Protein AF-B0ST47-F1 (afdb_monomer_lite)

InterPro domains:
  IPR058081 LBF_2127 [NF047770] (51-232)
  IPR058081 LBF_2127 [PF28270] (50-232)

Secondary structure (DSSP, 8-state):
----PPPP------PPPTT-SS------------------HHHHHHHHHHHHHHHS--------SSPPPPPP------TT-EEEEEEEEEES-GGGGGGHHHHHHHHHHHHHH-HHHHHHEEEE-S----TTEEEEEEEEEEEEEEEE-TTTS----TT--SS--EEEEEEEEEEEEEEEEEETTEEEEEEEEEEEEEEEEEEESS---HHHHHHHHHHHHHHHHHHHHHHHHHHH--

Structure (mmCIF, N/CA/C/O backbone):
data_AF-B0ST47-F1
#
_entry.id   AF-B0ST47-F1
#
loop_
_atom_site.group_PDB
_atom_site.id
_atom_site.type_symbol
_atom_site.label_atom_id
_atom_site.label_alt_id
_atom_site.label_comp_id
_atom_site.label_asym_id
_atom_site.label_entity_id
_atom_site.label_seq_id
_atom_site.pdbx_PDB_ins_code
_atom_site.Cartn_x
_atom_site.Cartn_y
_atom_site.Cartn_z
_atom_site.occupancy
_atom_site.B_iso_or_equiv
_atom_site.auth_seq_id
_atom_site.auth_comp_id
_atom_site.auth_asym_id
_atom_site.auth_atom_id
_atom_site.pdbx_PDB_model_num
ATOM 1 N N . MET A 1 1 ? 27.932 -26.484 -36.959 1.00 37.53 1 MET A N 1
ATOM 2 C CA . MET A 1 1 ? 28.533 -25.222 -36.478 1.00 37.53 1 MET A CA 1
ATOM 3 C C . MET A 1 1 ? 27.500 -24.537 -35.585 1.00 37.53 1 MET A C 1
ATOM 5 O O . MET A 1 1 ? 26.650 -23.812 -36.078 1.00 37.53 1 MET A O 1
ATOM 9 N N . SER A 1 2 ? 27.458 -24.895 -34.302 1.00 33.19 2 SER A N 1
ATOM 10 C CA . SER A 1 2 ? 26.460 -24.409 -33.339 1.00 33.19 2 SER A CA 1
ATOM 11 C C . SER A 1 2 ? 26.970 -23.137 -32.664 1.00 33.19 2 SER A C 1
ATOM 13 O O . SER A 1 2 ? 27.924 -23.189 -31.890 1.00 33.19 2 SER A O 1
ATOM 15 N N . LEU A 1 3 ? 26.350 -21.999 -32.976 1.00 29.73 3 LEU A N 1
ATOM 16 C CA . LEU A 1 3 ? 26.575 -20.732 -32.282 1.00 29.73 3 LEU A CA 1
ATOM 17 C C . LEU A 1 3 ? 25.915 -20.803 -30.900 1.00 29.73 3 LEU A C 1
ATOM 19 O O . LEU A 1 3 ? 24.695 -20.720 -30.777 1.00 29.73 3 LEU A O 1
ATOM 23 N N . LEU A 1 4 ? 26.734 -20.997 -29.866 1.00 31.64 4 LEU A N 1
ATOM 24 C CA . LEU A 1 4 ? 26.336 -20.837 -28.471 1.00 31.64 4 LEU A CA 1
ATOM 25 C C . LEU A 1 4 ? 26.152 -19.340 -28.191 1.00 31.64 4 LEU A C 1
ATOM 27 O O . LEU A 1 4 ? 27.114 -18.574 -28.211 1.00 31.64 4 LEU A O 1
ATOM 31 N N . LEU A 1 5 ? 24.906 -18.928 -27.961 1.00 33.06 5 LEU A N 1
ATOM 32 C CA . LEU A 1 5 ? 24.574 -17.606 -27.432 1.00 33.06 5 LEU A CA 1
ATOM 33 C C . LEU A 1 5 ? 25.110 -17.488 -25.992 1.00 33.06 5 LEU A C 1
ATOM 35 O O . LEU A 1 5 ? 24.949 -18.435 -25.218 1.00 33.06 5 LEU A O 1
ATOM 39 N N . PRO A 1 6 ? 25.718 -16.354 -25.598 1.00 32.72 6 PRO A N 1
ATOM 40 C CA . PRO A 1 6 ? 26.083 -16.126 -24.207 1.00 32.72 6 PRO A CA 1
ATOM 41 C C . PRO A 1 6 ? 24.824 -16.045 -23.334 1.00 32.72 6 PRO A C 1
ATOM 43 O O . PRO A 1 6 ? 23.795 -15.497 -23.736 1.00 32.72 6 PRO A O 1
ATOM 46 N N . SER A 1 7 ? 24.918 -16.613 -22.132 1.00 33.41 7 SER A N 1
ATOM 47 C CA . SER A 1 7 ? 23.867 -16.625 -21.116 1.00 33.41 7 SER A CA 1
ATOM 48 C C . SER A 1 7 ? 23.384 -15.210 -20.795 1.00 33.41 7 SER A C 1
ATOM 50 O O . SER A 1 7 ? 24.192 -14.316 -20.538 1.00 33.41 7 SER A O 1
ATOM 52 N N . GLN A 1 8 ? 22.063 -15.031 -20.784 1.00 37.47 8 GLN A N 1
ATOM 53 C CA . GLN A 1 8 ? 21.390 -13.807 -20.359 1.00 37.47 8 GLN A CA 1
ATOM 54 C C . GLN A 1 8 ? 21.910 -13.340 -18.993 1.00 37.47 8 GLN A C 1
ATOM 56 O O . GLN A 1 8 ? 22.016 -14.131 -18.057 1.00 37.47 8 GLN A O 1
ATOM 61 N N . ALA A 1 9 ? 22.189 -12.043 -18.865 1.00 29.95 9 ALA A N 1
ATOM 62 C CA . ALA A 1 9 ? 22.338 -11.417 -17.561 1.00 29.95 9 ALA A CA 1
ATOM 63 C C . ALA A 1 9 ? 20.962 -11.413 -16.878 1.00 29.95 9 ALA A C 1
ATOM 65 O O . ALA A 1 9 ? 20.064 -10.671 -17.275 1.00 29.95 9 ALA A O 1
ATOM 66 N N . SER A 1 10 ? 20.784 -12.268 -15.873 1.00 25.80 10 SER A N 1
ATOM 67 C CA . SER A 1 10 ? 19.635 -12.204 -14.978 1.00 25.80 10 SER A CA 1
ATOM 68 C C . SER A 1 10 ? 19.841 -11.045 -14.005 1.00 25.80 10 SER A C 1
ATOM 70 O O . SER A 1 10 ? 20.758 -11.080 -13.183 1.00 25.80 10 SER A O 1
ATOM 72 N N . CYS A 1 11 ? 18.991 -10.024 -14.068 1.00 31.67 11 CYS A N 1
ATOM 73 C CA . CYS A 1 11 ? 18.882 -9.047 -12.992 1.00 31.67 11 CYS A CA 1
ATOM 74 C C . CYS A 1 11 ? 18.207 -9.736 -11.799 1.00 31.67 11 CYS A C 1
ATOM 76 O O . CYS A 1 11 ? 16.984 -9.789 -11.722 1.00 31.67 11 CYS A O 1
ATOM 78 N N . GLN A 1 12 ? 19.000 -10.315 -10.899 1.00 26.50 12 GLN A N 1
ATOM 79 C CA . GLN A 1 12 ? 18.508 -10.694 -9.581 1.00 26.50 12 GLN A CA 1
ATOM 80 C C . GLN A 1 12 ? 18.374 -9.423 -8.740 1.00 26.50 12 GLN A C 1
ATOM 82 O O . GLN A 1 12 ? 19.345 -8.692 -8.544 1.00 26.50 12 GLN A O 1
ATOM 87 N N . SER A 1 13 ? 17.156 -9.160 -8.271 1.00 32.06 13 SER A N 1
ATOM 88 C CA . SER A 1 13 ? 16.898 -8.228 -7.177 1.00 32.06 13 SER A CA 1
ATOM 89 C C . SER A 1 13 ? 17.553 -8.793 -5.920 1.00 32.06 13 SER A C 1
ATOM 91 O O . SER A 1 13 ? 17.080 -9.784 -5.373 1.00 32.06 13 SER A O 1
ATOM 93 N N . LEU A 1 14 ? 18.666 -8.204 -5.490 1.00 33.97 14 LEU A N 1
ATOM 94 C CA . LEU A 1 14 ? 19.234 -8.458 -4.171 1.00 33.97 14 LEU A CA 1
ATOM 95 C C . LEU A 1 14 ? 18.593 -7.468 -3.197 1.00 33.97 14 LEU A C 1
ATOM 97 O O . LEU A 1 14 ? 19.084 -6.351 -3.044 1.00 33.97 14 LEU A O 1
ATOM 101 N N . THR A 1 15 ? 17.487 -7.859 -2.564 1.00 37.62 15 THR A N 1
ATOM 102 C CA . THR A 1 15 ? 17.033 -7.215 -1.328 1.00 37.62 15 THR A CA 1
ATOM 103 C C . THR A 1 15 ? 17.833 -7.786 -0.153 1.00 37.62 15 THR A C 1
ATOM 105 O O . THR A 1 15 ? 18.205 -8.959 -0.113 1.00 37.62 15 THR A O 1
ATOM 108 N N . SER A 1 16 ? 18.215 -6.890 0.751 1.00 34.31 16 SER A N 1
ATOM 109 C CA . SER A 1 16 ? 19.128 -7.091 1.878 1.00 34.31 16 SER A CA 1
ATOM 110 C C . SER A 1 16 ? 18.701 -8.199 2.850 1.00 34.31 16 SER A C 1
ATOM 112 O O . SER A 1 16 ? 17.515 -8.356 3.128 1.00 34.31 16 SER A O 1
ATOM 114 N N . LEU A 1 17 ? 19.684 -8.885 3.454 1.00 33.66 17 LEU A N 1
ATOM 115 C CA . LEU A 1 17 ? 19.485 -9.788 4.595 1.00 33.66 17 LEU A CA 1
ATOM 116 C C . LEU A 1 17 ? 18.639 -9.142 5.709 1.00 33.66 17 LEU A C 1
ATOM 118 O O . LEU A 1 17 ? 18.851 -7.988 6.084 1.00 33.66 17 LEU A O 1
ATOM 122 N N . SER A 1 18 ? 17.744 -9.938 6.297 1.00 34.19 18 SER A N 1
ATOM 123 C CA . SER A 1 18 ? 16.938 -9.585 7.466 1.00 34.19 18 SER A CA 1
ATOM 124 C C . SER A 1 18 ? 17.824 -9.240 8.669 1.00 34.19 18 SER A C 1
ATOM 126 O O . SER A 1 18 ? 18.528 -10.111 9.183 1.00 34.19 18 SER A O 1
ATOM 128 N N . GLY A 1 19 ? 17.774 -7.995 9.151 1.00 36.94 19 GLY A N 1
ATOM 129 C CA . GLY A 1 19 ? 18.431 -7.639 10.414 1.00 36.94 19 GLY A CA 1
ATOM 130 C C . GLY A 1 19 ? 18.742 -6.164 10.658 1.00 36.94 19 GLY A C 1
ATOM 131 O O . GLY A 1 19 ? 19.075 -5.815 11.785 1.00 36.94 19 GLY A O 1
ATOM 132 N N . THR A 1 20 ? 18.617 -5.275 9.672 1.00 34.12 20 THR A N 1
ATOM 133 C CA . THR A 1 20 ? 18.840 -3.837 9.886 1.00 34.12 20 THR A CA 1
ATOM 134 C C . THR A 1 20 ? 17.514 -3.092 9.935 1.00 34.12 20 THR A C 1
ATOM 136 O O . THR A 1 20 ? 16.843 -2.914 8.919 1.00 34.12 20 THR A O 1
ATOM 139 N N . GLN A 1 21 ? 17.128 -2.659 11.135 1.00 40.28 21 GLN A N 1
ATOM 140 C CA . GLN A 1 21 ? 16.078 -1.664 11.320 1.00 40.28 21 GLN A CA 1
ATOM 141 C C . GLN A 1 21 ? 16.414 -0.414 10.494 1.00 40.28 21 GLN A C 1
ATOM 143 O O . GLN A 1 21 ? 17.448 0.211 10.702 1.00 40.28 21 GLN A O 1
ATOM 148 N N . GLY A 1 22 ? 15.518 -0.064 9.570 1.00 40.94 22 GLY A N 1
ATOM 149 C CA . GLY A 1 22 ? 15.415 1.276 8.999 1.00 40.94 22 GLY A CA 1
ATOM 150 C C . GLY A 1 22 ? 16.532 1.703 8.049 1.00 40.94 22 GLY A C 1
ATOM 151 O O . GLY A 1 22 ? 17.251 2.641 8.362 1.00 40.94 22 GLY A O 1
A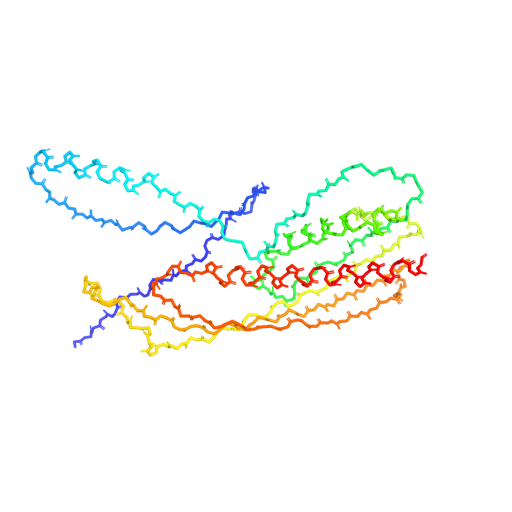TOM 152 N N . GLN A 1 23 ? 16.613 1.096 6.861 1.00 31.75 23 GLN A N 1
ATOM 153 C CA . GLN A 1 23 ? 17.007 1.780 5.615 1.00 31.75 23 GLN A CA 1
ATOM 154 C C . GLN A 1 23 ? 16.768 0.846 4.413 1.00 31.75 23 GLN A C 1
ATOM 156 O O . GLN A 1 23 ? 17.319 -0.255 4.402 1.00 31.75 23 GLN A O 1
ATOM 161 N N . PRO A 1 24 ? 15.977 1.237 3.393 1.00 34.47 24 PRO A N 1
ATOM 162 C CA . PRO A 1 24 ? 15.933 0.487 2.147 1.00 34.47 24 PRO A CA 1
ATOM 163 C C . PRO A 1 24 ? 17.250 0.744 1.407 1.00 34.47 24 PRO A C 1
ATOM 165 O O . PRO A 1 24 ? 17.594 1.883 1.105 1.00 34.47 24 PRO A O 1
ATOM 168 N N . THR A 1 25 ? 18.029 -0.304 1.159 1.00 37.50 25 THR A N 1
ATOM 169 C CA . THR A 1 25 ? 19.202 -0.219 0.286 1.00 37.50 25 THR A CA 1
ATOM 170 C C . THR A 1 25 ? 18.898 -0.988 -0.989 1.00 37.50 25 THR A C 1
ATOM 172 O O . THR A 1 25 ? 18.780 -2.209 -0.979 1.00 37.50 25 THR A O 1
ATOM 175 N N . SER A 1 26 ? 18.763 -0.271 -2.103 1.00 32.88 26 SER A N 1
ATOM 176 C CA . SER A 1 26 ? 18.864 -0.849 -3.439 1.00 32.88 26 SER A CA 1
ATOM 177 C C . SER A 1 26 ? 20.206 -0.411 -4.028 1.00 32.88 26 SER A C 1
ATOM 179 O O . SER A 1 26 ? 20.462 0.765 -4.271 1.00 32.88 26 SER A O 1
ATOM 181 N N . VAL A 1 27 ? 21.121 -1.363 -4.209 1.00 34.38 27 VAL A N 1
ATOM 182 C CA . VAL A 1 27 ? 22.398 -1.129 -4.894 1.00 34.38 27 VAL A CA 1
ATOM 183 C C . VAL A 1 27 ? 22.476 -2.099 -6.061 1.00 34.38 27 VAL A C 1
ATOM 185 O O . VAL A 1 27 ? 22.536 -3.309 -5.862 1.00 34.38 27 VAL A O 1
ATOM 188 N N . SER A 1 28 ? 22.534 -1.574 -7.285 1.00 27.94 28 SER A N 1
ATOM 189 C CA . SER A 1 28 ? 23.055 -2.328 -8.427 1.00 27.94 28 SER A CA 1
ATOM 190 C C . SER A 1 28 ? 24.370 -1.688 -8.866 1.00 27.94 28 SER A C 1
ATOM 192 O O . SER A 1 28 ? 24.409 -0.613 -9.457 1.00 27.94 28 SER A O 1
ATOM 194 N N . LEU A 1 29 ? 25.483 -2.335 -8.517 1.00 32.75 29 LEU A N 1
ATOM 195 C CA . LEU A 1 29 ? 26.815 -1.953 -8.976 1.00 32.75 29 LEU A CA 1
ATOM 196 C C . LEU A 1 29 ? 27.258 -3.001 -9.995 1.00 32.75 29 LEU A C 1
ATOM 198 O O . LEU A 1 29 ? 27.792 -4.051 -9.643 1.00 32.75 29 LEU A O 1
ATOM 202 N N . VAL A 1 30 ? 27.004 -2.737 -11.278 1.00 34.38 30 VAL A N 1
ATOM 203 C CA . VAL A 1 30 ? 27.543 -3.563 -12.363 1.00 34.38 30 VAL A CA 1
ATOM 204 C C . VAL A 1 30 ? 29.027 -3.219 -12.513 1.00 34.38 30 VAL A C 1
ATOM 206 O O . VAL A 1 30 ? 29.388 -2.199 -13.099 1.00 34.38 30 VAL A O 1
ATOM 209 N N . ARG A 1 31 ? 29.910 -4.054 -11.950 1.00 30.44 31 ARG A N 1
ATOM 210 C CA . ARG A 1 31 ? 31.359 -3.962 -12.189 1.00 30.44 31 ARG A CA 1
ATOM 211 C C . ARG A 1 31 ? 31.672 -4.458 -13.599 1.00 30.44 31 ARG A C 1
ATOM 213 O O . ARG A 1 31 ? 31.736 -5.660 -13.829 1.00 30.44 31 ARG A O 1
ATOM 220 N N . TYR A 1 32 ? 31.947 -3.539 -14.519 1.00 33.88 32 TYR A N 1
ATOM 221 C CA . TYR A 1 32 ? 32.669 -3.867 -15.747 1.00 33.88 32 TYR A CA 1
ATOM 222 C C . TYR A 1 32 ? 34.171 -3.808 -15.467 1.00 33.88 32 TYR A C 1
ATOM 224 O O . TYR A 1 32 ? 34.731 -2.746 -15.197 1.00 33.88 32 TYR A O 1
ATOM 232 N N . THR A 1 33 ? 34.840 -4.958 -15.518 1.00 30.88 33 THR A N 1
ATOM 233 C CA . THR A 1 33 ? 36.304 -5.025 -15.513 1.00 30.88 33 THR A CA 1
ATOM 234 C C . THR A 1 33 ? 36.825 -4.592 -16.883 1.00 30.88 33 THR A C 1
ATOM 236 O O . THR A 1 33 ? 36.797 -5.368 -17.835 1.00 30.88 33 THR A O 1
ATOM 239 N N . LEU A 1 34 ? 37.288 -3.346 -16.995 1.00 39.47 34 LEU A N 1
ATOM 240 C CA . LEU A 1 34 ? 37.937 -2.819 -18.196 1.00 39.47 34 LEU A CA 1
ATOM 241 C C . LEU A 1 34 ? 39.458 -3.027 -18.063 1.00 39.47 34 LEU A C 1
ATOM 243 O O . LEU A 1 34 ? 40.127 -2.310 -17.321 1.00 39.47 34 LEU A O 1
ATOM 247 N N . PHE A 1 35 ? 40.012 -4.037 -18.736 1.00 35.09 35 PHE A N 1
ATOM 248 C CA . PHE A 1 35 ? 41.454 -4.305 -18.722 1.00 35.09 35 PHE A CA 1
ATOM 249 C C . PHE A 1 35 ? 42.141 -3.461 -19.809 1.00 35.09 35 PHE A C 1
ATOM 251 O O . PHE A 1 35 ? 42.093 -3.806 -20.985 1.00 35.09 35 PHE A O 1
ATOM 258 N N . PHE A 1 36 ? 42.766 -2.340 -19.432 1.00 43.50 36 PHE A N 1
ATOM 259 C CA . PHE A 1 36 ? 43.573 -1.514 -20.341 1.00 43.50 36 PHE A CA 1
ATOM 260 C C . PHE A 1 36 ? 45.067 -1.642 -20.010 1.00 43.50 36 PHE A C 1
ATOM 262 O O . PHE A 1 36 ? 45.528 -1.191 -18.962 1.00 43.50 36 PHE A O 1
ATOM 269 N N . LEU A 1 37 ? 45.841 -2.225 -20.930 1.00 40.41 37 LEU A N 1
ATOM 270 C CA . LEU A 1 37 ? 47.307 -2.199 -20.916 1.00 40.41 37 LEU A CA 1
ATOM 271 C C . LEU A 1 37 ? 47.789 -0.894 -21.565 1.00 40.41 37 LEU A C 1
ATOM 273 O O . LEU A 1 37 ? 47.594 -0.678 -22.756 1.00 40.41 37 LEU A O 1
ATOM 277 N N . ILE A 1 38 ? 48.413 -0.012 -20.782 1.00 46.50 38 ILE A N 1
ATOM 278 C CA . ILE A 1 38 ? 48.899 1.300 -21.239 1.00 46.50 38 ILE A CA 1
ATOM 279 C C . ILE A 1 38 ? 50.366 1.456 -20.829 1.00 46.50 38 ILE A C 1
ATOM 281 O O . ILE A 1 38 ? 50.699 1.287 -19.659 1.00 46.50 38 ILE A O 1
ATOM 285 N N . GLN A 1 39 ? 51.255 1.791 -21.771 1.0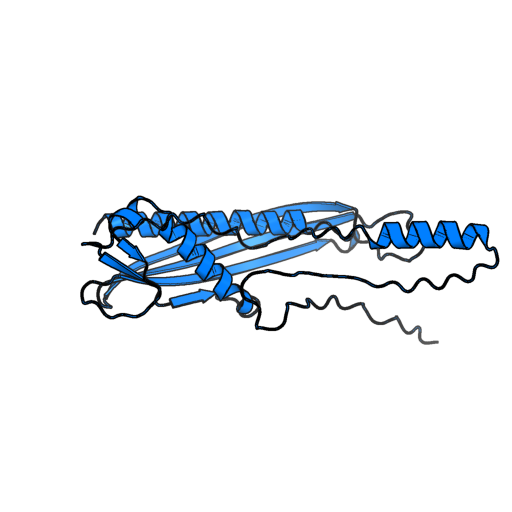0 51.47 39 GLN A N 1
ATOM 286 C CA . GLN A 1 39 ? 52.711 1.852 -21.549 1.00 51.47 39 GLN A CA 1
ATOM 287 C C . GLN A 1 39 ? 53.272 3.234 -21.146 1.00 51.47 39 GLN A C 1
ATOM 289 O O . GLN A 1 39 ? 54.451 3.314 -20.823 1.00 51.47 39 GLN A O 1
ATOM 294 N N . ASN A 1 40 ? 52.476 4.311 -21.073 1.00 56.22 40 ASN A N 1
ATOM 295 C CA . ASN A 1 40 ? 53.009 5.672 -20.873 1.00 56.22 40 ASN A CA 1
ATOM 296 C C . ASN A 1 40 ? 52.700 6.270 -19.479 1.00 56.22 40 ASN A C 1
ATOM 298 O O . ASN A 1 40 ? 51.536 6.404 -19.103 1.00 56.22 40 ASN A O 1
ATOM 302 N N . ASN A 1 41 ? 53.727 6.660 -18.706 1.00 66.62 41 ASN A N 1
ATOM 303 C CA . ASN A 1 41 ? 53.598 7.046 -17.283 1.00 66.62 41 ASN A CA 1
ATOM 304 C C . ASN A 1 41 ? 52.756 8.313 -17.020 1.00 66.62 41 ASN A C 1
ATOM 306 O O . ASN A 1 41 ? 52.098 8.400 -15.984 1.00 66.62 41 ASN A O 1
ATOM 310 N N . ILE A 1 42 ? 52.735 9.279 -17.944 1.00 69.12 42 ILE A N 1
ATOM 311 C CA . ILE A 1 42 ? 51.926 10.509 -17.813 1.00 69.12 42 ILE A CA 1
ATOM 312 C C . ILE A 1 42 ? 50.445 10.212 -18.089 1.00 69.12 42 ILE A C 1
ATOM 314 O O . ILE A 1 42 ? 49.568 10.639 -17.340 1.00 69.12 42 ILE A O 1
ATOM 318 N N . MET A 1 43 ? 50.174 9.395 -19.111 1.00 61.50 43 MET A N 1
ATOM 319 C CA . MET A 1 43 ? 48.822 8.967 -19.476 1.00 61.50 43 MET A CA 1
ATOM 320 C C . MET A 1 43 ? 48.205 8.070 -18.393 1.00 61.50 43 MET A C 1
ATOM 322 O O . MET A 1 43 ? 47.022 8.200 -18.093 1.00 61.50 43 MET A O 1
ATOM 326 N N . LYS A 1 44 ? 49.021 7.231 -17.732 1.00 64.38 44 LYS A N 1
ATOM 327 C CA . LYS A 1 44 ? 48.603 6.444 -16.559 1.00 64.38 44 LYS A CA 1
ATOM 328 C C . LYS A 1 44 ? 48.066 7.334 -15.442 1.00 64.38 44 LYS A C 1
ATOM 330 O O . LYS A 1 44 ? 46.962 7.083 -14.985 1.00 64.38 44 LYS A O 1
ATOM 335 N N . LYS A 1 45 ? 48.785 8.395 -15.048 1.00 75.81 45 LYS A N 1
ATOM 336 C CA . LYS A 1 45 ? 48.342 9.300 -13.968 1.00 75.81 45 LYS A CA 1
ATOM 337 C C . LYS A 1 45 ? 47.014 9.987 -14.292 1.00 75.81 45 LYS A C 1
ATOM 339 O O . LYS A 1 45 ? 46.138 10.023 -13.435 1.00 75.81 45 LYS A O 1
ATOM 344 N N . PHE A 1 46 ? 46.840 10.470 -15.523 1.00 76.25 46 PHE A N 1
ATOM 345 C CA .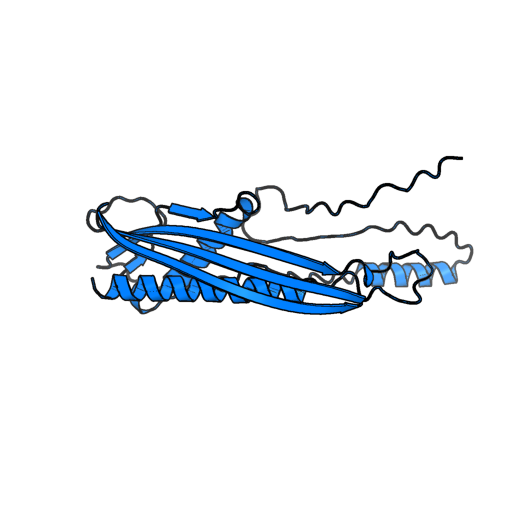 PHE A 1 46 ? 45.581 11.086 -15.961 1.00 76.25 46 PHE A CA 1
ATOM 346 C C . PHE A 1 46 ? 44.403 10.104 -15.927 1.00 76.25 46 PHE A C 1
ATOM 348 O O . PHE A 1 46 ? 43.319 10.451 -15.461 1.00 76.25 46 PHE A O 1
ATOM 355 N N . ILE A 1 47 ? 44.627 8.862 -16.363 1.00 74.31 47 ILE A N 1
ATOM 356 C CA . ILE A 1 47 ? 43.606 7.809 -16.352 1.00 74.31 47 ILE A CA 1
ATOM 357 C C . ILE A 1 47 ? 43.284 7.374 -14.926 1.00 74.31 47 ILE A C 1
ATOM 359 O O . ILE A 1 47 ? 42.114 7.206 -14.607 1.00 74.31 47 ILE A O 1
ATOM 363 N N . THR A 1 48 ? 44.283 7.246 -14.048 1.00 74.50 48 THR A N 1
ATOM 364 C CA . THR A 1 48 ? 44.056 6.930 -12.632 1.00 74.50 48 THR A CA 1
ATOM 365 C C . THR A 1 48 ? 43.231 8.022 -11.951 1.00 74.50 48 THR A C 1
ATOM 367 O O . THR A 1 48 ? 42.310 7.698 -11.210 1.00 74.50 48 THR A O 1
ATOM 370 N N . ILE A 1 49 ? 43.495 9.300 -12.247 1.00 78.25 49 ILE A N 1
ATOM 371 C CA . ILE A 1 49 ? 42.704 10.425 -11.725 1.00 78.25 49 ILE A CA 1
ATOM 372 C C . ILE A 1 49 ? 41.266 10.372 -12.260 1.00 78.25 49 ILE A C 1
ATOM 374 O O . ILE A 1 49 ? 40.339 10.434 -11.458 1.00 78.25 49 ILE A O 1
ATOM 378 N N . CYS A 1 50 ? 41.067 10.164 -13.569 1.00 73.00 50 CYS A N 1
ATOM 379 C CA . CYS A 1 50 ? 39.725 10.013 -14.153 1.00 73.00 50 CYS A CA 1
ATOM 380 C C . CYS A 1 50 ? 38.958 8.824 -13.555 1.00 73.00 50 CYS A C 1
ATOM 382 O O . CYS A 1 50 ? 37.768 8.939 -13.262 1.00 73.00 50 CYS A O 1
ATOM 384 N N . LEU A 1 51 ? 39.638 7.694 -13.340 1.00 70.38 51 LEU A N 1
AT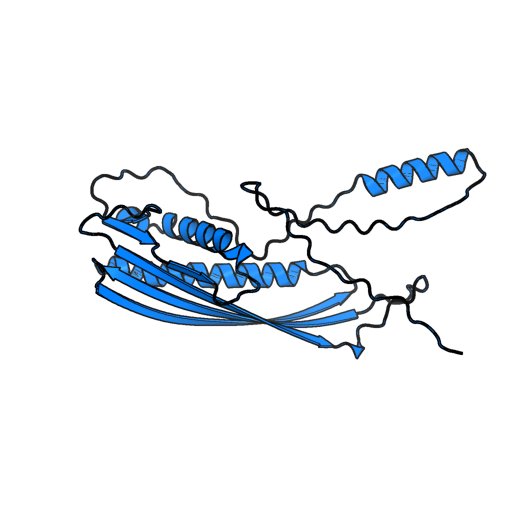OM 385 C CA . LEU A 1 51 ? 39.053 6.488 -12.759 1.00 70.38 51 LEU A CA 1
ATOM 386 C C . LEU A 1 51 ? 38.605 6.738 -11.313 1.00 70.38 51 LEU A C 1
ATOM 388 O O . LEU A 1 51 ? 37.480 6.395 -10.964 1.00 70.38 51 LEU A O 1
ATOM 392 N N . ILE A 1 52 ? 39.445 7.396 -10.504 1.00 74.50 52 ILE A N 1
ATOM 393 C CA . ILE A 1 52 ? 39.107 7.767 -9.124 1.00 74.50 52 ILE A CA 1
ATOM 394 C C . ILE A 1 52 ? 37.892 8.702 -9.115 1.00 74.50 52 ILE A C 1
ATOM 396 O O . ILE A 1 52 ? 36.937 8.432 -8.386 1.00 74.50 52 ILE A O 1
ATOM 400 N N . THR A 1 53 ? 37.869 9.726 -9.978 1.00 66.06 53 THR A N 1
ATOM 401 C CA . THR A 1 53 ? 36.743 10.672 -10.053 1.00 66.06 53 THR A CA 1
ATOM 402 C C . THR A 1 53 ? 35.434 10.026 -10.517 1.00 66.06 53 THR A C 1
ATOM 404 O O . THR A 1 53 ? 34.380 10.371 -9.986 1.00 66.06 53 THR A O 1
ATOM 407 N N . LEU A 1 54 ? 35.479 9.050 -11.437 1.00 62.34 54 LEU A N 1
ATOM 408 C CA . LEU A 1 54 ? 34.286 8.301 -11.861 1.00 62.34 54 LEU A CA 1
ATOM 409 C C . LEU A 1 54 ? 33.761 7.367 -10.762 1.00 62.34 54 LEU A C 1
ATOM 411 O O . LEU A 1 54 ? 32.556 7.155 -10.665 1.00 62.34 54 LEU A O 1
ATOM 415 N N . THR A 1 55 ? 34.645 6.800 -9.935 1.00 61.94 55 THR A N 1
ATOM 416 C CA . THR A 1 55 ? 34.232 5.913 -8.833 1.00 61.94 55 THR A CA 1
ATOM 417 C C . THR A 1 55 ? 33.724 6.656 -7.597 1.00 61.94 55 THR A C 1
ATOM 419 O O . THR A 1 55 ? 33.049 6.049 -6.772 1.00 61.94 55 THR A O 1
ATOM 422 N N . SER A 1 56 ? 34.021 7.954 -7.460 1.00 54.84 56 SER A N 1
ATOM 423 C CA . SER A 1 56 ? 33.612 8.762 -6.301 1.00 54.84 56 SER A CA 1
ATOM 424 C C . SER A 1 56 ? 32.217 9.385 -6.419 1.00 54.84 56 SER A C 1
ATOM 426 O O . SER A 1 56 ? 31.693 9.890 -5.430 1.00 54.84 56 SER A O 1
ATOM 428 N N . THR A 1 57 ? 31.587 9.353 -7.595 1.00 54.50 57 THR A N 1
ATOM 429 C CA . THR A 1 57 ? 30.211 9.838 -7.780 1.00 54.50 57 THR A CA 1
ATOM 430 C C . THR A 1 57 ? 29.221 8.684 -7.649 1.00 54.50 57 THR A C 1
ATOM 432 O O . THR A 1 57 ? 28.665 8.207 -8.638 1.00 54.50 57 THR A O 1
ATOM 435 N N . SER A 1 58 ? 29.004 8.204 -6.424 1.00 49.19 58 SER A N 1
ATOM 436 C CA . SER A 1 58 ? 27.887 7.304 -6.133 1.00 49.19 58 SER A CA 1
ATOM 437 C C . SER A 1 58 ? 26.597 8.123 -6.046 1.00 49.19 58 SER A C 1
ATOM 439 O O . SER A 1 58 ? 26.266 8.671 -4.995 1.00 49.19 58 SER A O 1
ATOM 441 N N . CYS A 1 59 ? 25.868 8.240 -7.154 1.00 46.97 59 CYS A N 1
ATOM 442 C CA . CYS A 1 59 ? 24.485 8.705 -7.107 1.00 46.97 59 CYS A CA 1
ATOM 443 C C . CYS A 1 59 ? 23.619 7.604 -6.483 1.00 46.97 59 CYS A C 1
ATOM 445 O O . CYS A 1 59 ? 23.212 6.672 -7.171 1.00 46.97 59 CYS A O 1
ATOM 447 N N . ASN A 1 60 ? 23.336 7.720 -5.185 1.00 41.56 60 ASN A N 1
ATOM 448 C CA . ASN A 1 60 ? 22.225 7.003 -4.565 1.00 41.56 60 ASN A CA 1
ATOM 449 C C . ASN A 1 60 ? 20.943 7.760 -4.905 1.00 41.56 60 ASN A C 1
ATOM 451 O O . ASN A 1 60 ? 20.619 8.761 -4.270 1.00 41.56 60 ASN A O 1
ATOM 455 N N . VAL A 1 61 ? 20.238 7.306 -5.936 1.00 42.41 61 VAL A N 1
ATOM 456 C CA . VAL A 1 61 ? 18.835 7.676 -6.119 1.00 42.41 61 VAL A CA 1
ATOM 457 C C . VAL A 1 61 ? 18.041 6.596 -5.391 1.00 42.41 61 VAL A C 1
ATOM 459 O O . VAL A 1 61 ? 17.856 5.506 -5.921 1.00 42.41 61 VAL A O 1
ATOM 462 N N . ASP A 1 62 ? 17.677 6.869 -4.137 1.00 43.00 62 ASP A N 1
ATOM 463 C CA . ASP A 1 62 ? 16.753 6.031 -3.368 1.00 43.00 62 ASP A CA 1
ATOM 464 C C . ASP A 1 62 ? 15.357 6.273 -3.937 1.00 43.00 62 ASP A C 1
ATOM 466 O O . ASP A 1 62 ? 14.733 7.300 -3.671 1.00 43.00 62 ASP A O 1
ATOM 470 N N . ILE A 1 63 ? 14.923 5.385 -4.823 1.00 53.19 63 ILE A N 1
ATOM 471 C CA . ILE A 1 63 ? 13.591 5.443 -5.405 1.00 53.19 63 ILE A CA 1
ATOM 472 C C . ILE A 1 63 ? 12.721 4.457 -4.620 1.00 53.19 63 ILE A C 1
ATOM 474 O O . ILE A 1 63 ? 13.079 3.291 -4.437 1.00 53.19 63 ILE A O 1
ATOM 478 N N . ARG A 1 64 ? 11.609 4.958 -4.072 1.00 66.00 64 ARG A N 1
ATOM 479 C CA . ARG A 1 64 ? 10.728 4.215 -3.167 1.00 66.00 64 ARG A CA 1
ATOM 480 C C . ARG A 1 64 ? 9.393 3.968 -3.850 1.00 66.00 64 ARG A C 1
ATOM 482 O O . ARG A 1 64 ? 8.767 4.881 -4.360 1.00 66.00 64 ARG A O 1
ATOM 489 N N . GLN A 1 65 ? 8.926 2.724 -3.813 1.00 79.19 65 GLN A N 1
ATOM 490 C CA . GLN A 1 65 ? 7.570 2.363 -4.256 1.00 79.19 65 GLN A CA 1
ATOM 491 C C . GLN A 1 65 ? 6.515 2.601 -3.162 1.00 79.19 65 GLN A C 1
ATOM 493 O O . GLN A 1 65 ? 5.315 2.457 -3.387 1.00 79.19 65 GLN A O 1
ATOM 498 N N . LEU A 1 66 ? 6.965 2.932 -1.955 1.00 84.50 66 LEU A N 1
ATOM 499 C CA . LEU A 1 66 ? 6.147 3.157 -0.777 1.00 84.50 66 LEU A CA 1
ATOM 500 C C . LEU A 1 66 ? 6.272 4.614 -0.337 1.00 84.50 66 LEU A C 1
ATOM 502 O O . LEU A 1 66 ? 7.398 5.117 -0.302 1.00 84.50 66 LEU A O 1
ATOM 506 N N . PRO A 1 67 ? 5.162 5.270 0.045 1.00 85.50 67 PRO A N 1
ATOM 507 C CA . PRO A 1 67 ? 5.222 6.652 0.474 1.00 85.50 67 PRO A CA 1
ATOM 508 C C . PRO A 1 67 ? 6.000 6.788 1.779 1.00 85.50 67 PRO A C 1
ATOM 510 O O . PRO A 1 67 ? 6.033 5.888 2.622 1.00 85.50 67 PRO A O 1
ATOM 513 N N . SER A 1 68 ? 6.623 7.947 1.960 1.00 86.19 68 SER A N 1
ATOM 514 C CA . SER A 1 68 ? 7.316 8.246 3.211 1.00 86.19 68 SER A CA 1
ATOM 515 C C . SER A 1 68 ? 6.326 8.322 4.385 1.00 86.19 68 SER A C 1
ATOM 517 O O . SER A 1 68 ? 5.220 8.847 4.222 1.00 86.19 68 SER A O 1
ATOM 519 N N . PRO A 1 69 ? 6.699 7.817 5.577 1.00 83.56 69 PRO A N 1
ATOM 520 C CA . PRO A 1 69 ? 5.854 7.921 6.756 1.00 83.56 69 PRO A CA 1
ATOM 521 C C . PRO A 1 69 ? 5.633 9.392 7.103 1.00 83.56 69 PRO A C 1
ATOM 523 O O . PRO A 1 69 ? 6.513 10.240 6.936 1.00 83.56 69 PRO A O 1
ATOM 526 N N . SER A 1 70 ? 4.447 9.696 7.607 1.00 77.62 70 SER A N 1
ATOM 527 C CA . SER A 1 70 ? 4.131 11.036 8.069 1.00 77.62 70 SER A CA 1
ATOM 528 C C . SER A 1 70 ? 4.787 11.327 9.424 1.00 77.62 70 SER A C 1
ATOM 530 O O . SER A 1 70 ? 4.941 10.431 10.258 1.00 77.62 70 SER A O 1
ATOM 532 N N . LEU A 1 71 ? 5.198 12.580 9.635 1.00 73.50 71 LEU A N 1
ATOM 533 C CA . LEU A 1 71 ? 5.778 13.024 10.903 1.00 73.50 71 LEU A CA 1
ATOM 534 C C . LEU A 1 71 ? 4.721 12.903 12.009 1.00 73.50 71 LEU A C 1
ATOM 536 O O . LEU A 1 71 ? 3.645 13.492 11.909 1.00 73.50 71 LEU A O 1
ATOM 540 N N . ILE A 1 72 ? 5.027 12.113 13.036 1.00 65.62 72 ILE A N 1
ATOM 541 C CA . ILE A 1 72 ? 4.143 11.855 14.175 1.00 65.62 72 ILE A CA 1
ATOM 542 C C . ILE A 1 72 ? 4.390 12.942 15.226 1.00 65.62 72 ILE A C 1
ATOM 544 O O . ILE A 1 72 ? 5.536 13.226 15.568 1.00 65.62 72 ILE A O 1
ATOM 548 N N . ASN A 1 73 ? 3.319 13.538 15.750 1.00 59.25 73 ASN A N 1
ATOM 549 C CA . ASN A 1 73 ? 3.391 14.361 16.953 1.00 59.25 73 ASN A CA 1
ATOM 550 C C . ASN A 1 73 ? 3.127 13.458 18.163 1.00 59.25 73 ASN A C 1
ATOM 552 O O . ASN A 1 73 ? 1.985 13.067 18.399 1.00 59.25 73 ASN A O 1
ATOM 556 N N . ASP A 1 74 ? 4.167 13.147 18.936 1.00 57.22 74 ASP A N 1
ATOM 557 C CA . ASP A 1 74 ? 4.100 12.225 20.085 1.00 57.22 74 ASP A CA 1
ATOM 558 C C . ASP A 1 74 ? 3.370 12.793 21.322 1.00 57.22 74 ASP A C 1
ATOM 560 O O . ASP A 1 74 ? 3.295 12.148 22.367 1.00 57.22 74 ASP A O 1
ATOM 564 N N . ASN A 1 75 ? 2.774 13.984 21.225 1.00 53.50 75 ASN A N 1
ATOM 565 C CA . ASN A 1 75 ? 2.026 14.593 22.323 1.00 53.50 75 ASN A CA 1
ATOM 566 C C . ASN A 1 75 ? 0.589 14.058 22.353 1.00 53.50 75 ASN A C 1
ATOM 568 O O . ASN A 1 75 ? -0.346 14.707 21.881 1.00 53.50 75 ASN A O 1
ATOM 572 N N . LEU A 1 76 ? 0.412 12.855 22.894 1.00 58.62 76 LEU A N 1
ATOM 573 C CA . LEU A 1 76 ? -0.899 12.263 23.144 1.00 58.62 76 LEU A CA 1
ATOM 574 C C . LEU A 1 76 ? -1.143 12.152 24.651 1.00 58.62 76 LEU A C 1
ATOM 576 O O . LEU A 1 76 ? -0.729 11.182 25.281 1.00 58.62 76 LEU A O 1
ATOM 580 N N . ASP A 1 77 ? -1.884 13.112 25.209 1.00 58.66 77 ASP A N 1
ATOM 581 C CA . ASP A 1 77 ? -2.572 12.911 26.485 1.00 58.66 77 ASP A CA 1
ATOM 582 C C . ASP A 1 77 ? -3.523 11.714 26.320 1.00 58.66 77 ASP A C 1
ATOM 584 O O . ASP A 1 77 ? -4.469 11.741 25.523 1.00 58.66 77 ASP A O 1
ATOM 588 N N . SER A 1 78 ? -3.209 10.621 27.017 1.00 60.03 78 SER A N 1
ATOM 589 C CA . SER A 1 78 ? -3.871 9.316 26.892 1.00 60.03 78 SER A CA 1
ATOM 590 C C . SER A 1 78 ? -5.111 9.173 27.774 1.00 60.03 78 SER A C 1
ATOM 592 O O . SER A 1 78 ? -5.826 8.174 27.680 1.00 60.03 78 SER A O 1
ATOM 594 N N . ASN A 1 79 ? -5.391 10.160 28.626 1.00 57.66 79 ASN A N 1
ATOM 595 C CA . ASN A 1 79 ? -6.507 10.090 29.556 1.00 57.66 79 ASN A CA 1
ATOM 596 C C . ASN A 1 79 ? -7.839 10.188 28.787 1.00 57.66 79 ASN A C 1
ATOM 598 O O . ASN A 1 79 ? -8.147 11.215 28.186 1.00 57.66 79 ASN A O 1
ATOM 602 N N . ASN A 1 80 ? -8.633 9.111 28.851 1.00 64.12 80 ASN A N 1
ATOM 603 C CA . ASN A 1 80 ? -10.017 8.970 28.361 1.00 64.12 80 ASN A CA 1
ATOM 604 C C . ASN A 1 80 ? -10.231 8.739 26.851 1.00 64.12 80 ASN A C 1
ATOM 606 O O . ASN A 1 80 ? -11.331 8.987 26.356 1.00 64.12 80 ASN A O 1
ATOM 610 N N . LYS A 1 81 ? -9.235 8.241 26.110 1.00 78.81 81 LYS A N 1
ATOM 611 C CA . LYS A 1 81 ? -9.406 7.882 24.688 1.00 78.81 81 LYS A CA 1
ATOM 612 C C . LYS A 1 81 ? -9.717 6.395 24.499 1.00 78.81 81 LYS A C 1
ATOM 614 O O . LYS A 1 81 ? -9.157 5.544 25.188 1.00 78.81 81 LYS A O 1
ATOM 619 N N . ASN A 1 82 ? -10.569 6.089 23.522 1.00 81.88 82 ASN A N 1
ATOM 620 C CA . ASN A 1 82 ? -10.851 4.714 23.098 1.00 81.88 82 ASN A CA 1
ATOM 621 C C . ASN A 1 82 ? -9.621 4.111 22.403 1.00 81.88 82 ASN A C 1
ATOM 623 O O . ASN A 1 82 ? -8.797 4.838 21.855 1.00 81.88 82 ASN A O 1
ATOM 627 N N . ILE A 1 83 ? -9.484 2.787 22.381 1.00 84.19 83 ILE A N 1
ATOM 628 C CA . ILE A 1 83 ? -8.309 2.132 21.782 1.00 84.19 83 ILE A CA 1
ATOM 629 C C . ILE A 1 83 ? -8.679 1.531 20.425 1.00 84.19 83 ILE A C 1
ATOM 631 O O . ILE A 1 83 ? -9.666 0.801 20.324 1.00 84.19 83 ILE A O 1
ATOM 635 N N . ILE A 1 84 ? -7.872 1.812 19.398 1.00 86.75 84 ILE A N 1
ATOM 636 C CA . ILE A 1 84 ? -7.922 1.130 18.097 1.00 86.75 84 ILE A CA 1
ATOM 637 C C . ILE A 1 84 ? -6.719 0.193 18.006 1.00 86.75 84 ILE A C 1
ATOM 639 O O . ILE A 1 84 ? -5.571 0.636 18.064 1.00 86.75 84 ILE A O 1
ATOM 643 N N . ASN A 1 85 ? -6.995 -1.092 17.817 1.00 87.19 85 ASN A N 1
ATOM 644 C CA . ASN A 1 85 ? -6.007 -2.143 17.625 1.00 87.19 85 ASN A CA 1
ATOM 645 C C . ASN A 1 85 ? -6.041 -2.623 16.170 1.00 87.19 85 ASN A C 1
ATOM 647 O O . ASN A 1 85 ? -7.089 -3.027 15.668 1.00 87.19 85 ASN A O 1
ATOM 651 N N . ILE A 1 86 ? -4.891 -2.655 15.498 1.00 87.50 86 ILE A N 1
ATOM 652 C CA . ILE A 1 86 ? -4.782 -3.306 14.183 1.00 87.50 86 ILE A CA 1
ATOM 653 C C . ILE A 1 86 ? -4.546 -4.795 14.422 1.00 87.50 86 ILE A C 1
ATOM 655 O O . ILE A 1 86 ? -3.472 -5.194 14.881 1.00 87.50 86 ILE A O 1
ATOM 659 N N . ARG A 1 87 ? -5.566 -5.611 14.154 1.00 86.44 87 ARG A N 1
ATOM 660 C CA . ARG A 1 87 ? -5.532 -7.056 14.398 1.00 86.44 87 ARG A CA 1
ATOM 661 C C . ARG A 1 87 ? -4.854 -7.769 13.236 1.00 86.44 87 ARG A C 1
ATOM 663 O O . ARG A 1 87 ? -3.902 -8.517 13.470 1.00 86.44 87 ARG A O 1
ATOM 670 N N . GLU A 1 88 ? -5.306 -7.507 12.016 1.00 89.88 88 GLU A N 1
ATOM 671 C CA . GLU A 1 88 ? -4.751 -8.086 10.797 1.00 89.88 88 GLU A CA 1
ATOM 672 C C . GLU A 1 88 ? -4.408 -7.000 9.769 1.00 89.88 88 GLU A C 1
ATOM 674 O O . GLU A 1 88 ? -5.217 -6.133 9.453 1.00 89.88 88 GLU A O 1
ATOM 679 N N . PHE A 1 89 ? -3.199 -7.064 9.218 1.00 91.44 89 PHE A N 1
ATOM 680 C CA . PHE A 1 89 ? -2.792 -6.273 8.062 1.00 91.44 89 PHE A CA 1
ATOM 681 C C . PHE A 1 89 ? -2.098 -7.225 7.097 1.00 91.44 89 PHE A C 1
ATOM 683 O O . PHE A 1 89 ? -1.039 -7.733 7.447 1.00 91.44 89 PHE A O 1
ATOM 690 N N . LYS A 1 90 ? -2.697 -7.509 5.937 1.00 93.50 90 LYS A N 1
ATOM 691 C CA . LYS A 1 90 ? -2.150 -8.477 4.973 1.00 93.50 90 LYS A CA 1
ATOM 692 C C . LYS A 1 90 ? -2.051 -7.910 3.569 1.00 93.50 90 LYS A C 1
ATOM 694 O O . LYS A 1 90 ? -2.983 -7.261 3.085 1.00 93.50 90 LYS A O 1
ATOM 699 N N . ILE A 1 91 ? -0.961 -8.243 2.882 1.00 91.12 91 ILE A N 1
ATOM 700 C CA . ILE A 1 91 ? -0.835 -8.015 1.440 1.00 91.12 91 ILE A CA 1
ATOM 701 C C . ILE A 1 91 ? -1.161 -9.311 0.694 1.00 91.12 91 ILE A C 1
ATOM 703 O O . ILE A 1 91 ? -0.472 -10.317 0.829 1.00 91.12 91 ILE A O 1
ATOM 707 N N . LEU A 1 92 ? -2.212 -9.292 -0.128 1.00 88.88 92 LEU A N 1
ATOM 708 C CA . LEU A 1 92 ? -2.671 -10.435 -0.927 1.00 88.88 92 LEU A CA 1
ATOM 709 C C . LEU A 1 92 ? -1.833 -10.604 -2.208 1.00 88.88 92 LEU A C 1
ATOM 711 O O . LEU A 1 92 ? -2.365 -10.707 -3.314 1.00 88.88 92 LEU A O 1
ATOM 715 N N . ASN A 1 93 ? -0.511 -10.580 -2.065 1.00 82.50 93 ASN A N 1
ATOM 716 C CA . ASN A 1 93 ? 0.443 -10.857 -3.129 1.00 82.50 93 ASN A CA 1
ATOM 717 C C . ASN A 1 93 ? 1.724 -11.427 -2.505 1.00 82.50 93 ASN A C 1
ATOM 719 O O . ASN A 1 93 ? 2.439 -10.717 -1.800 1.00 82.50 93 ASN A O 1
ATOM 723 N N . ASN A 1 94 ? 2.001 -12.708 -2.763 1.00 79.88 94 ASN A N 1
ATOM 724 C CA . ASN A 1 94 ? 3.123 -13.425 -2.151 1.00 79.88 94 ASN A CA 1
ATOM 725 C C . ASN A 1 94 ? 4.477 -12.795 -2.498 1.00 79.88 94 ASN A C 1
ATOM 727 O O . ASN A 1 94 ? 5.371 -12.782 -1.657 1.00 79.88 94 ASN A O 1
ATOM 731 N N . ASP A 1 95 ? 4.600 -12.218 -3.695 1.00 76.81 95 ASP A N 1
ATOM 732 C CA . ASP A 1 95 ? 5.835 -11.574 -4.156 1.00 76.81 95 ASP A CA 1
ATOM 733 C C . ASP A 1 95 ? 6.137 -10.281 -3.379 1.00 76.81 95 ASP A C 1
ATOM 735 O O . ASP A 1 95 ? 7.256 -9.777 -3.397 1.00 76.81 95 ASP A O 1
ATOM 739 N N . LEU A 1 96 ? 5.134 -9.738 -2.682 1.00 79.75 96 LEU A N 1
ATOM 740 C CA . LEU A 1 96 ? 5.206 -8.492 -1.920 1.00 79.75 96 LEU A CA 1
ATOM 741 C C . LEU A 1 96 ? 5.065 -8.724 -0.409 1.00 79.75 96 LEU A C 1
ATOM 743 O O . LEU A 1 96 ? 4.877 -7.770 0.345 1.00 79.75 96 LEU A O 1
ATOM 747 N N . ALA A 1 97 ? 5.187 -9.970 0.057 1.00 77.56 97 ALA A N 1
ATOM 748 C CA . ALA A 1 97 ? 5.112 -10.288 1.482 1.00 77.56 97 ALA A CA 1
ATOM 749 C C . ALA A 1 97 ? 6.212 -9.578 2.298 1.00 77.56 97 ALA A C 1
ATOM 751 O O . ALA A 1 97 ? 5.972 -9.139 3.421 1.00 77.56 97 ALA A O 1
ATOM 752 N N . GLU A 1 98 ? 7.405 -9.390 1.721 1.00 81.69 98 GLU A N 1
ATOM 753 C CA . GLU A 1 98 ? 8.534 -8.722 2.389 1.00 81.69 98 GLU A CA 1
ATOM 754 C C . GLU A 1 98 ? 8.231 -7.258 2.751 1.00 81.69 98 GLU A C 1
ATOM 756 O O . GLU A 1 98 ? 8.683 -6.758 3.785 1.00 81.69 98 GLU A O 1
ATOM 761 N N . ILE A 1 99 ? 7.423 -6.572 1.935 1.00 83.88 99 ILE A N 1
ATOM 762 C CA . ILE A 1 99 ? 7.099 -5.153 2.130 1.00 83.88 99 ILE A CA 1
ATOM 763 C C . ILE A 1 99 ? 5.871 -4.926 3.023 1.00 83.88 99 ILE A C 1
ATOM 765 O O . ILE A 1 99 ? 5.540 -3.776 3.314 1.00 83.88 99 ILE A O 1
ATOM 769 N N . GLU A 1 100 ? 5.209 -5.985 3.503 1.00 86.38 100 GLU A N 1
ATOM 770 C CA . GLU A 1 100 ? 4.020 -5.889 4.366 1.00 86.38 100 GLU A CA 1
ATOM 771 C C . GLU A 1 100 ? 4.291 -5.095 5.647 1.00 86.38 100 GLU A C 1
ATOM 773 O O . GLU A 1 100 ? 3.501 -4.233 6.035 1.00 86.38 100 GLU A O 1
ATOM 778 N N . SER A 1 101 ? 5.448 -5.327 6.271 1.00 88.06 101 SER A N 1
ATOM 779 C CA . SER A 1 101 ? 5.864 -4.605 7.477 1.00 88.06 101 SER A CA 1
ATOM 780 C C . SER A 1 101 ? 5.992 -3.095 7.240 1.00 88.06 101 SER A C 1
ATOM 782 O O . SER A 1 101 ? 5.545 -2.295 8.066 1.00 88.06 101 SER A O 1
ATOM 784 N N . ALA A 1 102 ? 6.539 -2.701 6.087 1.00 88.38 102 ALA A N 1
ATOM 785 C CA . ALA A 1 102 ? 6.695 -1.306 5.700 1.00 88.38 102 ALA A CA 1
ATOM 786 C C . ALA A 1 102 ? 5.336 -0.655 5.412 1.00 88.38 102 ALA A C 1
ATOM 788 O O . ALA A 1 102 ? 5.058 0.432 5.921 1.00 88.38 102 ALA A O 1
ATOM 789 N N . TRP A 1 103 ? 4.454 -1.344 4.682 1.00 90.19 103 TRP A N 1
ATOM 790 C CA . TRP A 1 103 ? 3.075 -0.902 4.460 1.00 90.19 103 TRP A CA 1
ATOM 791 C C . TRP A 1 103 ? 2.316 -0.688 5.769 1.00 90.19 103 TRP A C 1
ATOM 793 O O . TRP A 1 103 ? 1.689 0.356 5.949 1.00 90.19 103 TRP A O 1
ATOM 803 N N . ARG A 1 104 ? 2.404 -1.643 6.701 1.00 90.75 104 ARG A N 1
ATOM 804 C CA . ARG A 1 104 ? 1.765 -1.542 8.016 1.00 90.75 104 ARG A CA 1
ATOM 805 C C . ARG A 1 104 ? 2.277 -0.328 8.790 1.00 90.75 104 ARG A C 1
ATOM 807 O O . ARG A 1 104 ? 1.476 0.419 9.345 1.00 90.75 104 ARG A O 1
ATOM 814 N N . TYR A 1 105 ? 3.593 -0.120 8.815 1.00 89.94 105 TYR A N 1
ATOM 815 C CA . TYR A 1 105 ? 4.204 1.014 9.508 1.00 89.94 105 TYR A CA 1
ATOM 816 C C . TYR A 1 105 ? 3.747 2.360 8.932 1.00 89.94 105 TYR A C 1
ATOM 818 O O . TYR A 1 105 ? 3.337 3.252 9.678 1.00 89.94 105 TYR A O 1
ATOM 826 N N . ILE A 1 106 ? 3.762 2.491 7.603 1.00 90.81 106 ILE A N 1
ATOM 827 C CA . ILE A 1 106 ? 3.284 3.688 6.904 1.00 90.81 106 ILE A CA 1
ATOM 828 C C . ILE A 1 106 ? 1.810 3.915 7.229 1.00 90.81 106 ILE A C 1
ATOM 830 O O . ILE A 1 106 ? 1.434 5.001 7.659 1.00 90.81 106 ILE A O 1
ATOM 834 N N . PHE A 1 107 ? 0.981 2.885 7.095 1.00 91.94 107 PHE A N 1
ATOM 835 C CA . PHE A 1 107 ? -0.444 2.986 7.366 1.00 91.94 107 PHE A CA 1
ATOM 836 C C . PHE A 1 107 ? -0.732 3.458 8.802 1.00 91.94 107 PHE A C 1
ATOM 838 O O . PHE A 1 107 ? -1.513 4.388 8.997 1.00 91.94 107 PHE A O 1
ATOM 845 N N . ILE A 1 108 ? -0.045 2.893 9.803 1.00 89.62 108 ILE A N 1
ATOM 846 C CA . ILE A 1 108 ? -0.144 3.330 11.207 1.00 89.62 108 ILE A CA 1
ATOM 847 C C . ILE A 1 108 ? 0.264 4.796 11.363 1.00 89.62 108 ILE A C 1
ATOM 849 O O . ILE A 1 108 ? -0.405 5.543 12.075 1.00 89.62 108 ILE A O 1
ATOM 853 N N . SER A 1 109 ? 1.353 5.213 10.715 1.00 90.62 109 SER A N 1
ATOM 854 C CA . SER A 1 109 ? 1.807 6.605 10.756 1.00 90.62 109 SER A CA 1
ATOM 855 C C . SER A 1 109 ? 0.727 7.557 10.233 1.00 90.62 109 SER A C 1
ATOM 857 O O . SER A 1 109 ? 0.411 8.540 10.901 1.00 90.62 109 SER A O 1
ATOM 859 N N . PHE A 1 110 ? 0.104 7.245 9.094 1.00 90.50 110 PHE A N 1
ATOM 860 C CA . PHE A 1 110 ? -0.974 8.074 8.555 1.00 90.50 110 PHE A CA 1
ATOM 861 C C . PHE A 1 110 ? -2.236 8.042 9.431 1.00 90.50 110 PHE A C 1
ATOM 863 O O . PHE A 1 110 ? -2.870 9.080 9.609 1.00 90.50 110 PHE A O 1
ATOM 870 N N . LEU A 1 111 ? -2.573 6.897 10.033 1.00 89.44 111 LEU A N 1
ATOM 871 C CA . LEU A 1 111 ? -3.669 6.795 11.002 1.00 89.44 111 LEU A CA 1
ATOM 872 C C . LEU A 1 111 ? -3.434 7.697 12.225 1.00 89.44 111 LEU A C 1
ATOM 874 O O . LEU A 1 111 ? -4.349 8.385 12.665 1.00 89.44 111 LEU A O 1
ATOM 878 N N . LYS A 1 112 ? -2.205 7.717 12.764 1.00 87.00 112 LYS A N 1
ATOM 879 C CA . LYS A 1 112 ? -1.822 8.559 13.916 1.00 87.00 112 LYS A CA 1
ATOM 880 C C . LYS A 1 112 ? -1.867 10.054 13.592 1.00 87.00 112 LYS A C 1
ATOM 882 O O . LYS A 1 112 ? -2.071 10.859 14.496 1.00 87.00 112 LYS A O 1
ATOM 887 N N . LYS A 1 113 ? -1.671 10.421 12.324 1.00 87.94 113 LYS A N 1
ATOM 888 C CA . LYS A 1 113 ? -1.735 11.807 11.842 1.00 87.94 113 LYS A CA 1
ATOM 889 C C . LYS A 1 113 ? -3.167 12.330 11.692 1.00 87.94 113 LYS A C 1
ATOM 891 O O . LYS A 1 113 ? -3.362 13.545 11.724 1.00 87.94 113 LYS A O 1
ATOM 896 N N . ASP A 1 114 ? -4.154 11.460 11.490 1.00 86.44 114 ASP A N 1
ATOM 897 C CA . ASP A 1 114 ? -5.532 11.889 11.255 1.00 86.44 114 ASP A CA 1
ATOM 898 C C . ASP A 1 114 ? -6.131 12.553 12.510 1.00 86.44 114 ASP A C 1
ATOM 900 O O . ASP A 1 114 ? -6.356 11.906 13.531 1.00 86.44 114 ASP A O 1
ATOM 904 N N . ILE A 1 115 ? -6.390 13.864 12.436 1.00 83.38 115 ILE A N 1
ATOM 905 C CA . ILE A 1 115 ? -6.835 14.694 13.572 1.00 83.38 115 ILE A CA 1
ATOM 906 C C . ILE A 1 115 ? -8.136 14.172 14.221 1.00 83.38 115 ILE A C 1
ATOM 908 O O . ILE A 1 115 ? -8.186 14.089 15.454 1.00 83.38 115 ILE A O 1
ATOM 912 N N . PRO A 1 116 ? -9.196 13.816 13.461 1.00 83.00 116 PRO A N 1
ATOM 913 C CA . PRO A 1 116 ? -10.428 13.276 14.038 1.00 83.00 116 PRO A CA 1
ATOM 914 C C . PRO A 1 116 ? -10.180 12.022 14.879 1.00 83.00 116 PRO A C 1
ATOM 916 O O . PRO A 1 116 ? -10.718 11.901 15.984 1.00 83.00 116 PRO A O 1
ATOM 919 N N . LEU A 1 117 ? -9.338 11.116 14.377 1.00 85.06 117 LEU A N 1
ATOM 920 C CA . LEU A 1 117 ? -8.991 9.883 15.072 1.00 85.06 117 LEU A CA 1
ATOM 921 C C . LEU A 1 117 ? -8.099 10.152 16.280 1.00 85.06 117 LEU A C 1
ATOM 923 O O . LEU A 1 117 ? -8.405 9.669 17.366 1.00 85.06 117 LEU A O 1
ATOM 927 N N . GLN A 1 118 ? -7.067 10.983 16.132 1.00 82.56 118 GLN A N 1
ATOM 928 C CA . GLN A 1 118 ? -6.119 11.317 17.198 1.00 82.56 118 GLN A CA 1
ATOM 929 C C . GLN A 1 118 ? -6.807 11.903 18.445 1.00 82.56 118 GLN A C 1
ATOM 931 O O . GLN A 1 118 ? -6.357 11.692 19.577 1.00 82.56 118 GLN A O 1
ATOM 936 N N . ASN A 1 119 ? -7.909 12.632 18.259 1.00 81.50 119 ASN A N 1
ATOM 937 C CA . ASN A 1 119 ? -8.650 13.254 19.355 1.00 81.50 119 ASN A CA 1
ATOM 938 C C . ASN A 1 119 ? -9.468 12.252 20.182 1.00 81.50 119 ASN A C 1
ATOM 940 O O . ASN A 1 119 ? -9.522 12.385 21.403 1.00 81.50 119 ASN A O 1
ATOM 944 N N . LYS A 1 120 ? -10.095 11.258 19.541 1.00 82.00 120 LYS A N 1
ATOM 945 C CA . LYS A 1 120 ? -10.989 10.287 20.203 1.00 82.00 120 LYS A CA 1
ATOM 946 C C . LYS A 1 120 ? -10.305 8.961 20.546 1.00 82.00 120 LYS A C 1
ATOM 948 O O . LYS A 1 120 ? -10.734 8.275 21.476 1.00 82.00 120 LYS A O 1
ATOM 953 N N . TYR A 1 121 ? -9.269 8.597 19.797 1.00 84.06 121 TYR A N 1
ATOM 954 C CA . TYR A 1 121 ? -8.703 7.259 19.791 1.00 84.06 121 TYR A CA 1
ATOM 955 C C . TYR A 1 121 ? -7.186 7.261 20.005 1.00 84.06 121 TYR A C 1
ATOM 957 O O . TYR A 1 121 ? -6.467 8.150 19.553 1.00 84.06 121 TYR A O 1
ATOM 965 N N . VAL A 1 122 ? -6.694 6.223 20.677 1.00 83.25 122 VAL A N 1
ATOM 966 C CA . VAL A 1 122 ? -5.274 5.876 20.776 1.00 83.25 122 VAL A CA 1
ATOM 967 C C . VAL A 1 122 ? -5.044 4.614 19.960 1.00 83.25 122 VAL A C 1
ATOM 969 O O . VAL A 1 122 ? -5.703 3.595 20.161 1.00 83.25 122 VAL A O 1
ATOM 972 N N . ILE A 1 123 ? -4.097 4.686 19.030 1.00 82.50 123 ILE A N 1
ATOM 973 C CA . ILE A 1 123 ? -3.715 3.549 18.195 1.00 82.50 123 ILE A CA 1
ATOM 974 C C . ILE A 1 123 ? -2.684 2.736 18.963 1.00 82.50 123 ILE A C 1
ATOM 976 O O . ILE A 1 123 ? -1.569 3.210 19.196 1.00 82.50 123 ILE A O 1
ATOM 980 N N . ASN A 1 124 ? -3.064 1.526 19.357 1.00 77.94 124 ASN A N 1
ATOM 981 C CA . ASN A 1 124 ? -2.180 0.602 20.044 1.00 77.94 124 ASN A CA 1
ATOM 982 C C . ASN A 1 124 ? -1.793 -0.544 19.102 1.00 77.94 124 ASN A C 1
ATOM 984 O O . ASN A 1 124 ? -2.603 -1.096 18.357 1.00 77.94 124 ASN A O 1
ATOM 988 N N . GLU A 1 125 ? -0.508 -0.874 19.118 1.00 66.75 125 GLU A N 1
ATOM 989 C CA . GLU A 1 125 ? 0.066 -1.949 18.308 1.00 66.75 125 GLU A CA 1
ATOM 990 C C . GLU A 1 125 ? 0.062 -3.281 19.071 1.00 66.75 125 GLU A C 1
ATOM 992 O O . GLU A 1 125 ? 0.105 -4.349 18.456 1.00 66.75 125 GLU A O 1
ATOM 997 N N . ASN A 1 126 ? -0.048 -3.221 20.404 1.00 64.62 126 ASN A N 1
ATOM 998 C CA . ASN A 1 126 ? -0.068 -4.381 21.283 1.00 64.62 126 ASN A CA 1
ATOM 999 C C . ASN A 1 126 ? -1.503 -4.844 21.552 1.00 64.62 126 ASN A C 1
ATOM 1001 O O . ASN A 1 126 ? -2.379 -4.045 21.882 1.00 64.62 126 ASN A O 1
ATOM 1005 N N . LYS A 1 127 ? -1.722 -6.161 21.469 1.00 60.09 127 LYS A N 1
ATOM 1006 C CA . LYS A 1 127 ? -2.997 -6.838 21.755 1.00 60.09 127 LYS A CA 1
ATOM 1007 C C . LYS A 1 127 ? -3.309 -6.853 23.258 1.00 60.09 127 LYS A C 1
ATOM 1009 O O . LYS A 1 127 ? -3.394 -7.917 23.860 1.00 60.09 127 LYS A O 1
ATOM 1014 N N . ASN A 1 128 ? -3.455 -5.686 23.875 1.00 56.75 128 ASN A N 1
ATOM 1015 C CA . ASN A 1 128 ? -3.993 -5.616 25.226 1.00 56.75 128 ASN A CA 1
ATOM 1016 C C . ASN A 1 128 ? -5.517 -5.533 25.129 1.00 56.75 128 ASN A C 1
ATOM 1018 O O . ASN A 1 128 ? -6.073 -4.587 24.566 1.00 56.75 128 ASN A O 1
ATOM 1022 N N . GLU A 1 129 ? -6.168 -6.574 25.638 1.00 54.50 129 GLU A N 1
ATOM 1023 C CA . GLU A 1 129 ? -7.617 -6.743 25.678 1.00 54.50 129 GLU A CA 1
ATOM 1024 C C . GLU A 1 129 ? -8.224 -5.803 26.723 1.00 54.50 129 GLU A C 1
ATOM 1026 O O . GLU A 1 129 ? -8.439 -6.169 27.875 1.00 54.50 129 GLU A O 1
ATOM 1031 N N . ASN A 1 130 ? -8.500 -4.565 26.321 1.00 59.97 130 ASN A N 1
ATOM 1032 C CA . ASN A 1 130 ? -9.413 -3.705 27.065 1.00 59.97 130 ASN A CA 1
ATOM 1033 C C . ASN A 1 130 ? -10.833 -3.869 26.501 1.00 59.97 130 ASN A C 1
ATOM 1035 O O . ASN A 1 130 ? -11.017 -4.000 25.288 1.00 59.97 130 ASN A O 1
ATOM 1039 N N . GLN A 1 131 ? -11.824 -3.842 27.398 1.00 58.50 131 GLN A N 1
ATOM 1040 C CA . GLN A 1 131 ? -13.226 -4.221 27.155 1.00 58.50 131 GLN A CA 1
ATOM 1041 C C . GLN A 1 131 ? -14.008 -3.300 26.191 1.00 58.50 131 GLN A C 1
ATOM 1043 O O . GLN A 1 131 ? -15.134 -3.632 25.842 1.00 58.50 131 GLN A O 1
ATOM 1048 N N . ASP A 1 132 ? -13.403 -2.206 25.711 1.00 70.62 132 ASP A N 1
ATOM 1049 C CA . ASP A 1 132 ? -13.980 -1.266 24.735 1.00 70.62 132 ASP A CA 1
ATOM 1050 C C . ASP A 1 132 ? -12.976 -0.920 23.618 1.00 70.62 132 ASP A C 1
ATOM 1052 O O . ASP A 1 132 ? -12.693 0.246 23.328 1.00 70.62 132 ASP A O 1
ATOM 1056 N N . SER A 1 133 ? -12.379 -1.946 23.005 1.00 82.81 133 SER A N 1
ATOM 1057 C CA . SER A 1 133 ? -11.427 -1.762 21.903 1.00 82.81 133 SER A CA 1
ATOM 1058 C C . SER A 1 133 ? -12.069 -1.988 20.533 1.00 82.81 133 SER A C 1
ATOM 1060 O O . SER A 1 133 ? -12.855 -2.916 20.313 1.00 82.81 133 SER A O 1
ATOM 1062 N N . TYR A 1 134 ? -11.709 -1.117 19.593 1.00 88.88 134 TYR A N 1
ATOM 1063 C CA . TYR A 1 134 ? -12.005 -1.296 18.179 1.00 88.88 134 TYR A CA 1
ATOM 1064 C C . TYR A 1 134 ? -10.881 -2.106 17.540 1.00 88.88 134 TYR A C 1
ATOM 1066 O O . TYR A 1 134 ? -9.704 -1.821 17.763 1.00 88.88 134 TYR A O 1
ATOM 1074 N N . PHE A 1 135 ? -11.234 -3.099 16.731 1.00 90.56 135 PHE A N 1
ATOM 1075 C CA . PHE A 1 135 ? -10.276 -3.859 15.938 1.00 90.56 135 PHE A CA 1
ATOM 1076 C C . PHE A 1 135 ? -10.408 -3.504 14.468 1.00 90.56 135 PHE A C 1
ATOM 1078 O O . PHE A 1 135 ? -11.515 -3.401 13.943 1.00 90.56 135 PHE A O 1
ATOM 1085 N N . LEU A 1 136 ? -9.266 -3.347 13.816 1.00 92.44 136 LEU A N 1
ATOM 1086 C CA . LEU A 1 136 ? -9.164 -3.034 12.404 1.00 92.44 136 LEU A CA 1
ATOM 1087 C C . LEU A 1 136 ? -8.454 -4.180 11.686 1.00 92.44 136 LEU A C 1
ATOM 1089 O O . LEU A 1 136 ? -7.329 -4.530 12.057 1.00 92.44 136 LEU A O 1
ATOM 1093 N N . ASP A 1 137 ? -9.105 -4.713 10.657 1.00 93.81 137 ASP A N 1
ATOM 1094 C CA . ASP A 1 137 ? -8.519 -5.677 9.729 1.00 93.81 137 ASP A CA 1
ATOM 1095 C C . ASP A 1 137 ? -8.433 -5.053 8.340 1.00 93.81 137 ASP A C 1
ATOM 1097 O O . ASP A 1 137 ? -9.416 -4.498 7.847 1.00 93.81 137 ASP A O 1
ATOM 1101 N N . ILE A 1 138 ? -7.266 -5.141 7.706 1.00 95.00 138 ILE A N 1
ATOM 1102 C CA . ILE A 1 138 ? -7.001 -4.556 6.389 1.00 95.00 138 ILE A CA 1
ATOM 1103 C C . ILE A 1 138 ? -6.335 -5.588 5.495 1.00 95.00 138 ILE A C 1
ATOM 1105 O O . ILE A 1 138 ? -5.353 -6.234 5.874 1.00 95.00 138 ILE A O 1
ATOM 1109 N N . LYS A 1 139 ? -6.833 -5.688 4.267 1.00 95.62 139 LYS A N 1
ATOM 1110 C CA . LYS A 1 139 ? -6.233 -6.481 3.201 1.00 95.62 139 LYS A CA 1
ATOM 1111 C C . LYS A 1 139 ? -6.009 -5.595 1.988 1.00 95.62 139 LYS A C 1
ATOM 1113 O O . LYS A 1 139 ? -6.920 -4.901 1.538 1.00 95.62 139 LYS A O 1
ATOM 1118 N N . ILE A 1 140 ? -4.796 -5.626 1.450 1.00 94.50 140 ILE A N 1
ATOM 1119 C CA . ILE A 1 140 ? -4.413 -4.848 0.268 1.00 94.50 140 ILE A CA 1
ATOM 1120 C C . ILE A 1 140 ? -3.915 -5.809 -0.804 1.00 94.50 140 ILE A C 1
ATOM 1122 O O . ILE A 1 140 ? -3.050 -6.641 -0.552 1.00 94.50 140 ILE A O 1
ATOM 1126 N N . GLN A 1 141 ? -4.438 -5.691 -2.018 1.00 94.75 141 GLN A N 1
ATOM 1127 C CA . GLN A 1 141 ? -4.035 -6.487 -3.169 1.00 94.75 141 GLN A CA 1
ATOM 1128 C C . GLN A 1 141 ? -3.550 -5.566 -4.295 1.00 94.75 141 GLN A C 1
ATOM 1130 O O . GLN A 1 141 ? -4.355 -5.110 -5.112 1.00 94.75 141 GLN A O 1
ATOM 1135 N N . PRO A 1 142 ? -2.243 -5.273 -4.351 1.00 92.50 142 PRO A N 1
ATOM 1136 C CA . PRO A 1 142 ? -1.647 -4.552 -5.463 1.00 92.50 142 PRO A CA 1
ATOM 1137 C C . PRO A 1 142 ? -1.405 -5.497 -6.651 1.00 92.50 142 PRO A C 1
ATOM 1139 O O . PRO A 1 142 ? -0.802 -6.566 -6.519 1.00 92.50 142 PRO A O 1
ATOM 1142 N N . ILE A 1 143 ? -1.854 -5.075 -7.828 1.00 91.50 143 ILE A N 1
ATOM 1143 C CA . ILE A 1 143 ? -1.728 -5.783 -9.100 1.00 91.50 143 ILE A CA 1
ATOM 1144 C C . ILE A 1 143 ? -1.039 -4.840 -10.083 1.00 91.50 143 ILE A C 1
ATOM 1146 O O . ILE A 1 143 ? -1.600 -3.820 -10.488 1.00 91.50 143 ILE A O 1
ATOM 1150 N N . LEU A 1 144 ? 0.188 -5.190 -10.468 1.00 89.75 144 LEU A N 1
ATOM 1151 C CA . LEU A 1 144 ? 0.973 -4.466 -11.460 1.00 89.75 144 LEU A CA 1
ATOM 1152 C C . LEU A 1 144 ? 0.994 -5.256 -12.765 1.00 89.75 144 LEU A C 1
ATOM 1154 O O . LEU A 1 144 ? 1.388 -6.419 -12.800 1.00 89.75 144 LEU A O 1
ATOM 1158 N N . THR A 1 145 ? 0.588 -4.606 -13.845 1.00 88.25 145 THR A N 1
ATOM 1159 C CA . THR A 1 145 ? 0.594 -5.176 -15.193 1.00 88.25 145 THR A CA 1
ATOM 1160 C C . THR A 1 145 ? 1.418 -4.279 -16.098 1.00 88.25 145 THR A C 1
ATOM 1162 O O . THR A 1 145 ? 1.174 -3.080 -16.191 1.00 88.25 145 THR A O 1
ATOM 1165 N N . GLU A 1 146 ? 2.420 -4.858 -16.751 1.00 85.62 146 GLU A N 1
ATOM 1166 C CA . GLU A 1 146 ? 3.330 -4.138 -17.636 1.00 85.62 146 GLU A CA 1
ATOM 1167 C C . GLU A 1 146 ? 3.219 -4.700 -19.053 1.00 85.62 146 GLU A C 1
ATOM 1169 O O . GLU A 1 146 ? 3.388 -5.901 -19.279 1.00 85.62 146 GLU A O 1
ATOM 1174 N N . LYS A 1 147 ? 2.975 -3.820 -20.025 1.00 86.31 147 LYS A N 1
ATOM 1175 C CA . LYS A 1 147 ? 3.063 -4.132 -21.452 1.00 86.31 147 LYS A CA 1
ATOM 11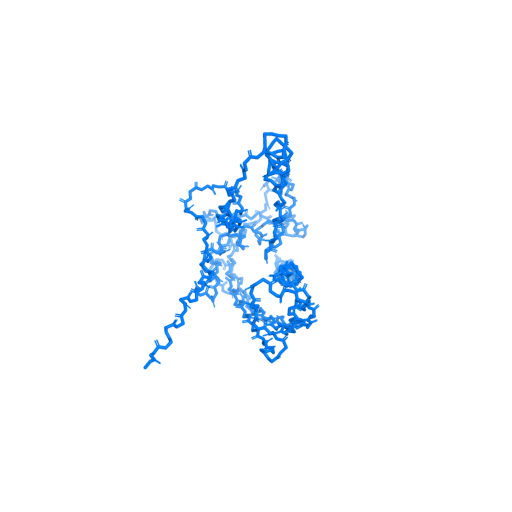76 C C . LYS A 1 147 ? 4.309 -3.471 -22.028 1.00 86.31 147 LYS A C 1
ATOM 1178 O O . LYS A 1 147 ? 4.522 -2.265 -21.886 1.00 86.31 147 LYS A O 1
ATOM 1183 N N . ARG A 1 148 ? 5.128 -4.268 -22.715 1.00 79.00 148 ARG A N 1
ATOM 1184 C CA . ARG A 1 148 ? 6.348 -3.812 -23.394 1.00 79.00 148 ARG A CA 1
ATOM 1185 C C . ARG A 1 148 ? 6.214 -4.006 -24.894 1.00 79.00 148 ARG A C 1
ATOM 1187 O O . ARG A 1 148 ? 5.826 -5.082 -25.345 1.00 79.00 148 ARG A O 1
ATOM 1194 N N . ASN A 1 149 ? 6.598 -2.993 -25.667 1.00 72.19 149 ASN A N 1
ATOM 1195 C CA . ASN A 1 149 ? 6.773 -3.164 -27.105 1.00 72.19 149 ASN A CA 1
ATOM 1196 C C . ASN A 1 149 ? 8.229 -3.534 -27.414 1.00 72.19 149 ASN A C 1
ATOM 1198 O O . ASN A 1 149 ? 9.101 -2.670 -27.512 1.00 72.19 149 ASN A O 1
ATOM 1202 N N . TYR A 1 150 ? 8.477 -4.834 -27.566 1.00 63.81 150 TYR A N 1
ATOM 1203 C CA . TYR A 1 150 ? 9.816 -5.374 -27.807 1.00 63.81 150 TYR A CA 1
ATOM 1204 C C . TYR A 1 150 ? 10.402 -4.989 -29.174 1.00 63.81 150 TYR A C 1
ATOM 1206 O O . TYR A 1 150 ? 11.619 -4.999 -29.339 1.00 63.81 150 TYR A O 1
ATOM 1214 N N . TRP A 1 151 ? 9.562 -4.606 -30.143 1.00 58.75 151 TRP A N 1
ATOM 1215 C CA . TRP A 1 151 ? 10.005 -4.240 -31.494 1.00 58.75 151 TRP A CA 1
ATOM 1216 C C . TRP A 1 151 ? 10.759 -2.908 -31.539 1.00 58.75 151 TRP A C 1
ATOM 1218 O O . TRP A 1 151 ? 11.556 -2.686 -32.444 1.00 58.75 151 TRP A O 1
ATOM 1228 N N . TRP A 1 152 ? 10.528 -2.029 -30.559 1.00 54.09 152 TRP A N 1
ATOM 1229 C CA . TRP A 1 152 ? 11.235 -0.749 -30.431 1.00 54.09 152 TRP A CA 1
ATOM 1230 C C . TRP A 1 152 ? 12.498 -0.858 -29.565 1.00 54.09 152 TRP A C 1
ATOM 1232 O O . TRP A 1 152 ? 13.420 -0.051 -29.691 1.00 54.09 152 TRP A O 1
ATOM 1242 N N . SER A 1 153 ? 12.591 -1.896 -28.728 1.00 54.38 153 SER A N 1
ATOM 1243 C CA . SER A 1 153 ? 13.790 -2.187 -27.949 1.00 54.38 153 SER A CA 1
ATOM 1244 C C . SER A 1 153 ? 14.795 -2.981 -28.785 1.00 54.38 153 SER A C 1
ATOM 1246 O O . SER A 1 153 ? 14.829 -4.209 -28.732 1.00 54.38 153 SER A O 1
ATOM 1248 N N . LEU A 1 154 ? 15.613 -2.283 -29.573 1.00 56.72 154 LEU A N 1
ATOM 1249 C CA . LEU A 1 154 ? 16.733 -2.905 -30.283 1.00 56.72 154 LEU A CA 1
ATOM 1250 C C . LEU A 1 154 ? 17.725 -3.532 -29.282 1.00 56.72 154 LEU A C 1
ATOM 1252 O O . LEU A 1 154 ? 18.086 -2.877 -28.297 1.00 56.72 154 LEU A O 1
ATOM 1256 N N . PRO A 1 155 ? 18.195 -4.774 -29.509 1.00 53.97 155 PRO A N 1
ATOM 1257 C CA . PRO A 1 155 ? 19.240 -5.364 -28.684 1.00 53.97 155 PRO A CA 1
ATOM 1258 C C . PRO A 1 155 ? 20.530 -4.549 -28.828 1.00 53.97 155 PRO A C 1
ATOM 1260 O O . PRO A 1 155 ? 20.985 -4.256 -29.933 1.00 53.97 155 PRO A O 1
ATOM 1263 N N . ILE A 1 156 ? 21.123 -4.179 -27.694 1.00 53.81 156 ILE A N 1
ATOM 1264 C CA . ILE A 1 156 ? 22.382 -3.435 -27.645 1.00 53.81 156 ILE A CA 1
ATOM 1265 C C . ILE A 1 156 ? 23.507 -4.374 -28.096 1.00 53.81 156 ILE A C 1
ATOM 1267 O O . ILE A 1 156 ? 23.887 -5.285 -27.363 1.00 53.81 156 ILE A O 1
ATOM 1271 N N . ILE A 1 157 ? 24.063 -4.148 -29.288 1.00 55.09 157 ILE A N 1
ATOM 1272 C CA . ILE A 1 157 ? 25.306 -4.796 -29.726 1.00 55.09 157 ILE A CA 1
ATOM 1273 C C . ILE A 1 157 ? 26.459 -3.849 -29.383 1.00 55.09 157 ILE A C 1
ATOM 1275 O O . ILE A 1 157 ? 26.755 -2.897 -30.105 1.00 55.09 157 ILE A O 1
ATOM 1279 N N . TYR A 1 158 ? 27.097 -4.080 -28.239 1.00 43.19 158 TYR A N 1
ATOM 1280 C CA . TYR A 1 158 ? 28.276 -3.321 -27.817 1.00 43.19 158 TYR A CA 1
ATOM 1281 C C . TYR A 1 158 ? 29.470 -3.622 -28.750 1.00 43.19 158 TYR A C 1
ATOM 1283 O O . TYR A 1 158 ? 29.677 -4.794 -29.069 1.00 43.19 158 TYR A O 1
ATOM 1291 N N . PRO A 1 159 ? 30.275 -2.631 -29.194 1.00 50.88 159 PRO A N 1
ATOM 1292 C CA . PRO A 1 159 ? 30.323 -1.223 -28.779 1.00 50.88 159 PRO A CA 1
ATOM 1293 C C . PRO A 1 159 ? 29.618 -0.247 -29.744 1.00 50.88 159 PRO A C 1
ATOM 1295 O O . PRO A 1 159 ? 29.839 0.959 -29.660 1.00 50.88 159 PRO A O 1
ATOM 1298 N N . VAL A 1 160 ? 28.794 -0.726 -30.683 1.00 53.53 160 VAL A N 1
ATOM 1299 C CA . VAL A 1 160 ? 28.170 0.118 -31.719 1.00 53.53 160 VAL A CA 1
ATOM 1300 C C . VAL A 1 160 ? 26.917 0.802 -31.152 1.00 53.53 160 VAL A C 1
ATOM 1302 O O . VAL A 1 160 ? 25.783 0.497 -31.506 1.00 53.53 160 VAL A O 1
ATOM 1305 N N . THR A 1 161 ? 27.115 1.736 -30.222 1.00 52.62 161 THR A N 1
ATOM 1306 C CA . THR A 1 161 ? 26.053 2.531 -29.583 1.00 52.62 161 THR A CA 1
ATOM 1307 C C . THR A 1 161 ? 25.682 3.748 -30.435 1.00 52.62 161 THR A C 1
ATOM 1309 O O . THR A 1 161 ? 25.853 4.883 -29.998 1.00 52.62 161 THR A O 1
ATOM 1312 N N . ILE A 1 162 ? 25.223 3.547 -31.674 1.00 53.09 162 ILE A N 1
ATOM 1313 C CA . ILE A 1 162 ? 24.770 4.680 -32.510 1.00 53.09 162 ILE A CA 1
ATOM 1314 C C . ILE A 1 162 ? 23.333 5.085 -32.141 1.00 53.09 162 ILE A C 1
ATOM 1316 O O . ILE A 1 162 ? 22.999 6.264 -32.162 1.00 53.09 162 ILE A O 1
ATOM 1320 N N . PHE A 1 163 ? 22.505 4.130 -31.713 1.00 55.75 163 PHE A N 1
ATOM 1321 C CA . PHE A 1 163 ? 21.140 4.383 -31.258 1.00 55.75 163 PHE A CA 1
ATOM 1322 C C . PHE A 1 163 ? 20.914 3.655 -29.934 1.00 55.75 163 PHE A C 1
ATOM 1324 O O . PHE A 1 163 ? 20.994 2.428 -29.875 1.00 55.75 163 PHE A O 1
ATOM 1331 N N . TRP A 1 164 ? 20.662 4.392 -28.853 1.00 59.75 164 TRP A N 1
ATOM 1332 C CA . TRP A 1 164 ? 20.166 3.776 -27.619 1.00 59.75 164 TRP A CA 1
ATOM 1333 C C . TRP A 1 164 ? 18.719 3.333 -27.879 1.00 59.75 164 TRP A C 1
ATOM 1335 O O . TRP A 1 164 ? 17.964 4.087 -28.502 1.00 59.75 164 TRP A O 1
ATOM 1345 N N . PRO A 1 165 ? 18.301 2.133 -27.449 1.00 65.62 165 PRO A N 1
ATOM 1346 C CA . PRO A 1 165 ? 16.924 1.700 -27.634 1.00 65.62 165 PRO A CA 1
ATOM 1347 C C . PRO A 1 165 ? 15.931 2.697 -27.027 1.00 65.62 165 PRO A C 1
ATOM 1349 O O . PRO A 1 165 ? 16.049 3.106 -25.867 1.00 65.62 165 PRO A O 1
ATOM 1352 N N . ILE A 1 166 ? 14.941 3.070 -27.837 1.00 70.75 166 ILE A N 1
ATOM 1353 C CA . ILE A 1 166 ? 13.741 3.756 -27.373 1.00 70.75 166 ILE A CA 1
ATOM 1354 C C . ILE A 1 166 ? 12.844 2.673 -26.786 1.00 70.75 166 ILE A C 1
ATOM 1356 O O . ILE A 1 166 ? 12.388 1.772 -27.487 1.00 70.75 166 ILE A O 1
ATOM 1360 N N . HIS A 1 167 ? 12.589 2.751 -25.489 1.00 73.81 167 HIS A N 1
ATOM 1361 C CA . HIS A 1 167 ? 11.671 1.849 -24.820 1.00 73.81 167 HIS A CA 1
ATOM 1362 C C . HIS A 1 167 ? 10.301 2.506 -24.715 1.00 73.81 167 HIS A C 1
ATOM 1364 O O . HIS A 1 167 ? 10.178 3.618 -24.205 1.00 73.81 167 HIS A O 1
ATOM 1370 N N . PHE A 1 168 ? 9.277 1.788 -25.169 1.00 81.69 168 PHE A N 1
ATOM 1371 C CA . PHE A 1 168 ? 7.884 2.087 -24.864 1.00 81.69 168 PHE A CA 1
ATOM 1372 C C . PHE A 1 168 ? 7.382 1.103 -23.812 1.00 81.69 168 PHE A C 1
ATOM 1374 O O . PHE A 1 168 ? 7.496 -0.120 -23.991 1.00 81.69 168 PHE A O 1
ATOM 1381 N N . ARG A 1 169 ? 6.830 1.641 -22.725 1.00 83.12 169 ARG A N 1
ATOM 1382 C CA . ARG A 1 169 ? 6.209 0.855 -21.661 1.00 83.12 169 ARG A CA 1
ATOM 1383 C C . ARG A 1 169 ? 4.868 1.462 -21.286 1.00 83.12 169 ARG A C 1
ATOM 1385 O O . ARG A 1 169 ? 4.759 2.671 -21.086 1.00 83.12 169 ARG A O 1
ATOM 1392 N N . GLU A 1 170 ? 3.874 0.599 -21.167 1.00 88.25 170 GLU A N 1
ATOM 1393 C CA . GLU A 1 170 ? 2.562 0.915 -20.613 1.00 88.25 170 GLU A CA 1
ATOM 1394 C C . GLU A 1 170 ? 2.416 0.108 -19.325 1.00 88.25 170 GLU A C 1
ATOM 1396 O O . GLU A 1 170 ? 2.526 -1.120 -19.337 1.00 88.25 170 GLU A O 1
ATOM 1401 N N . ILE A 1 171 ? 2.225 0.805 -18.211 1.00 89.81 171 ILE A N 1
ATOM 1402 C CA . ILE A 1 171 ? 2.047 0.200 -16.896 1.00 89.81 171 ILE A CA 1
ATOM 1403 C C . ILE A 1 171 ? 0.637 0.507 -16.424 1.00 89.81 171 ILE A C 1
ATOM 1405 O O . ILE A 1 171 ? 0.266 1.673 -16.323 1.00 89.81 171 ILE A O 1
ATOM 1409 N N . SER A 1 172 ? -0.121 -0.533 -16.093 1.00 92.00 172 SER A N 1
ATOM 1410 C CA . SER A 1 172 ? -1.384 -0.427 -15.369 1.00 92.00 172 SER A CA 1
ATOM 1411 C C . SER A 1 172 ? -1.228 -0.989 -13.963 1.00 92.00 172 SER A C 1
ATOM 1413 O O . SER A 1 172 ? -0.774 -2.122 -13.771 1.00 92.00 172 SER A O 1
ATOM 1415 N N . TYR A 1 173 ? -1.610 -0.183 -12.978 1.00 94.06 173 TYR A N 1
ATOM 1416 C CA . TYR A 1 173 ? -1.509 -0.505 -11.564 1.00 94.06 173 TYR A CA 1
ATOM 1417 C C . TYR A 1 173 ? -2.885 -0.406 -10.918 1.00 94.06 173 TYR A C 1
ATOM 1419 O O . TYR A 1 173 ? -3.547 0.628 -11.002 1.00 94.06 173 TYR A O 1
ATOM 1427 N N . THR A 1 174 ? -3.331 -1.505 -10.315 1.00 94.56 174 THR A N 1
ATOM 1428 C CA . THR A 1 174 ? -4.619 -1.601 -9.623 1.00 94.56 174 THR A CA 1
ATOM 1429 C C . THR A 1 174 ? -4.386 -2.051 -8.197 1.00 94.56 174 THR A C 1
ATOM 1431 O O . THR A 1 174 ? -3.700 -3.042 -7.972 1.00 94.56 174 THR A O 1
ATOM 1434 N N . ILE A 1 175 ? -4.963 -1.343 -7.235 1.00 95.25 175 ILE A N 1
ATOM 1435 C CA . ILE A 1 175 ? -4.904 -1.703 -5.823 1.00 95.25 175 ILE A CA 1
ATOM 1436 C C . ILE A 1 175 ? -6.331 -1.954 -5.360 1.00 95.25 175 ILE A C 1
ATOM 1438 O O . ILE A 1 175 ? -7.153 -1.033 -5.357 1.00 95.25 175 ILE A O 1
ATOM 1442 N N . ASN A 1 176 ? -6.615 -3.195 -4.974 1.00 96.19 176 ASN A N 1
ATOM 1443 C CA . ASN A 1 176 ? -7.856 -3.528 -4.288 1.00 96.19 176 ASN A CA 1
ATOM 1444 C C . ASN A 1 176 ? -7.605 -3.461 -2.785 1.00 96.19 176 ASN A C 1
ATOM 1446 O O . ASN A 1 176 ? -6.612 -3.998 -2.292 1.00 96.19 176 ASN A O 1
ATOM 1450 N N . THR A 1 177 ? -8.500 -2.817 -2.057 1.00 96.12 177 THR A N 1
ATOM 1451 C CA . THR A 1 177 ? -8.409 -2.680 -0.608 1.00 96.12 177 THR A CA 1
ATOM 1452 C C . THR A 1 177 ? -9.720 -3.119 0.006 1.00 96.12 177 THR A C 1
ATOM 1454 O O . THR A 1 177 ? -10.790 -2.716 -0.442 1.00 96.12 177 THR A O 1
ATOM 1457 N N . GLU A 1 178 ? -9.620 -3.960 1.022 1.00 96.94 178 GLU A N 1
ATOM 1458 C CA . GLU A 1 178 ? -10.726 -4.432 1.844 1.00 96.94 178 GLU A CA 1
ATOM 1459 C C . GLU A 1 178 ? -10.380 -4.086 3.289 1.00 96.94 178 GLU A C 1
ATOM 1461 O O . GLU A 1 178 ? -9.274 -4.388 3.749 1.00 96.94 178 GLU A O 1
ATOM 1466 N N . TYR A 1 179 ? -11.300 -3.446 4.002 1.00 95.69 179 TYR A N 1
ATOM 1467 C CA . TYR A 1 179 ? -11.116 -3.156 5.419 1.00 95.69 179 TYR A CA 1
ATOM 1468 C C . TYR A 1 179 ? -12.371 -3.502 6.211 1.00 95.69 179 TYR A C 1
ATOM 1470 O O . TYR A 1 179 ? -13.496 -3.433 5.715 1.00 95.69 179 TYR A O 1
ATOM 1478 N N . SER A 1 180 ? -12.168 -3.928 7.453 1.00 95.56 180 SER A N 1
ATOM 1479 C CA . SER A 1 180 ? -13.236 -4.305 8.376 1.00 95.56 180 SER A CA 1
ATOM 1480 C C . SER A 1 180 ? -12.972 -3.707 9.749 1.00 95.56 180 SER A C 1
ATOM 1482 O O . SER A 1 180 ? -11.843 -3.738 10.243 1.00 95.56 180 SER A O 1
ATOM 1484 N N . ILE A 1 181 ? -14.021 -3.165 10.361 1.00 93.88 181 ILE A N 1
ATOM 1485 C CA . ILE A 1 181 ? -13.994 -2.576 11.698 1.00 93.88 181 ILE A CA 1
ATOM 1486 C C . ILE A 1 181 ? -14.860 -3.440 12.605 1.00 93.88 181 ILE A C 1
ATOM 1488 O O . ILE A 1 181 ? -16.035 -3.681 12.315 1.00 93.88 181 ILE A O 1
ATOM 1492 N N . TYR A 1 182 ? -14.290 -3.860 13.727 1.00 91.75 182 TYR A N 1
ATOM 1493 C CA . TYR A 1 182 ? -14.976 -4.625 14.757 1.00 91.75 182 TYR A CA 1
ATOM 1494 C C . TYR A 1 182 ? -14.972 -3.861 16.073 1.00 91.75 182 TYR A C 1
ATOM 1496 O O . TYR A 1 182 ? -14.021 -3.142 16.376 1.00 91.75 182 TYR A O 1
ATOM 1504 N N . LYS A 1 183 ? -15.991 -4.077 16.898 1.00 90.12 183 LYS A N 1
ATOM 1505 C CA . LYS A 1 183 ? -16.009 -3.659 18.303 1.00 90.12 183 LYS A CA 1
ATOM 1506 C C . LYS A 1 183 ? -16.326 -4.868 19.147 1.00 90.12 183 LYS A C 1
ATOM 1508 O O . LYS A 1 183 ? -17.345 -5.517 18.916 1.00 90.12 183 LYS A O 1
ATOM 1513 N N . ASN A 1 184 ? -15.443 -5.179 20.092 1.00 85.06 184 ASN A N 1
ATOM 1514 C CA . ASN A 1 184 ? -15.578 -6.352 20.959 1.00 85.06 184 ASN A CA 1
ATOM 1515 C C . ASN A 1 184 ? -15.898 -7.624 20.149 1.00 85.06 184 ASN A C 1
ATOM 1517 O O . ASN A 1 184 ? -16.814 -8.366 20.476 1.00 85.06 184 ASN A O 1
ATOM 1521 N N . GLU A 1 185 ? -15.163 -7.814 19.045 1.00 83.25 185 GLU A N 1
ATOM 1522 C CA . GLU A 1 185 ? -15.280 -8.936 18.093 1.00 83.25 185 GLU A CA 1
ATOM 1523 C C . GLU A 1 185 ? -16.515 -8.953 17.177 1.00 83.25 185 GLU A C 1
ATOM 1525 O O . GLU A 1 185 ? -16.543 -9.731 16.224 1.00 83.25 185 GLU A O 1
ATOM 1530 N N . TYR A 1 186 ? -17.481 -8.053 17.360 1.00 88.56 186 TYR A N 1
ATOM 1531 C CA . TYR A 1 186 ? -18.608 -7.910 16.437 1.00 88.56 186 TYR A CA 1
ATOM 1532 C C . TYR A 1 186 ? -18.246 -7.000 15.268 1.00 88.56 186 TYR A C 1
ATOM 1534 O O . TYR A 1 186 ? -17.746 -5.893 15.471 1.00 88.56 186 TYR A O 1
ATOM 1542 N N . LEU A 1 187 ? -18.520 -7.454 14.044 1.00 91.38 187 LEU A N 1
ATOM 1543 C CA . LEU A 1 187 ? -18.309 -6.670 12.830 1.00 91.38 187 LEU A CA 1
ATOM 1544 C C . LEU A 1 187 ? -19.298 -5.501 12.798 1.00 91.38 187 LEU A C 1
ATOM 1546 O O . LEU A 1 187 ? -20.508 -5.709 12.743 1.00 91.38 187 LEU A O 1
ATOM 1550 N N . ILE A 1 188 ? -18.772 -4.279 12.840 1.00 92.12 188 ILE A N 1
ATOM 1551 C CA . ILE A 1 188 ? -19.562 -3.051 12.707 1.00 92.12 188 ILE A CA 1
ATOM 1552 C C . ILE A 1 188 ? -19.676 -2.676 11.238 1.00 92.12 188 ILE A C 1
ATOM 1554 O O . ILE A 1 188 ? -20.744 -2.297 10.761 1.00 92.12 188 ILE A O 1
ATOM 1558 N N . PHE A 1 189 ? -18.549 -2.745 10.533 1.00 92.94 189 PHE A N 1
ATOM 1559 C CA . PHE A 1 189 ? -18.446 -2.209 9.193 1.00 92.94 189 PHE A CA 1
ATOM 1560 C C . PHE A 1 189 ? -17.449 -3.003 8.359 1.00 92.94 189 PHE A C 1
ATOM 1562 O O . PHE A 1 189 ? -16.427 -3.470 8.863 1.00 92.94 189 PHE A O 1
ATOM 1569 N N . HIS A 1 190 ? -17.757 -3.134 7.076 1.00 94.94 190 HIS A N 1
ATOM 1570 C CA . HIS A 1 190 ? -16.928 -3.795 6.087 1.00 94.94 190 HIS A CA 1
ATOM 1571 C C . HIS A 1 190 ? -17.131 -3.104 4.747 1.00 94.94 190 HIS A C 1
ATOM 1573 O O . HIS A 1 190 ? -18.275 -2.960 4.309 1.00 94.94 190 HIS A O 1
ATOM 1579 N N . ASP A 1 191 ? -16.039 -2.725 4.093 1.00 94.69 191 ASP A N 1
ATOM 1580 C CA . ASP A 1 191 ? -16.095 -2.190 2.739 1.00 94.69 191 ASP A CA 1
ATOM 1581 C C . ASP A 1 191 ? -14.880 -2.613 1.917 1.00 94.69 191 ASP A C 1
ATOM 1583 O O . ASP A 1 191 ? -13.839 -3.045 2.431 1.00 94.69 191 ASP A O 1
ATOM 1587 N N . LYS A 1 192 ? -15.056 -2.515 0.603 1.00 96.31 192 LYS A N 1
ATOM 1588 C CA . LYS A 1 192 ? -14.056 -2.820 -0.402 1.00 96.31 192 LYS A CA 1
ATOM 1589 C C . LYS A 1 192 ? -14.071 -1.753 -1.484 1.00 96.31 192 LYS A C 1
ATOM 1591 O O . LYS A 1 192 ? -15.113 -1.408 -2.040 1.00 96.31 192 LYS A O 1
ATOM 1596 N N . PHE A 1 193 ? -12.891 -1.307 -1.880 1.00 96.50 193 PHE A N 1
ATOM 1597 C CA . PHE A 1 193 ? -12.745 -0.412 -3.017 1.00 96.50 193 PHE A CA 1
ATOM 1598 C C . PHE A 1 193 ? -11.531 -0.783 -3.862 1.00 96.50 193 PHE A C 1
ATOM 1600 O O . PHE A 1 193 ? -10.608 -1.459 -3.414 1.00 96.50 193 PHE A O 1
ATOM 1607 N N . ALA A 1 194 ? -11.540 -0.322 -5.110 1.00 95.19 194 ALA A N 1
ATOM 1608 C CA . ALA A 1 194 ? -10.433 -0.491 -6.036 1.00 95.19 194 ALA A CA 1
ATOM 1609 C C . ALA A 1 194 ? -10.027 0.865 -6.616 1.00 95.19 194 ALA A C 1
ATOM 1611 O O . ALA A 1 194 ? -10.883 1.670 -6.993 1.00 95.19 194 ALA A O 1
ATOM 1612 N N . ILE A 1 195 ? -8.720 1.114 -6.689 1.00 94.44 195 ILE A N 1
ATOM 1613 C CA . ILE A 1 195 ? -8.143 2.252 -7.409 1.00 94.44 195 ILE A CA 1
ATOM 1614 C C . ILE A 1 195 ? -7.241 1.690 -8.501 1.00 94.44 195 ILE A C 1
ATOM 1616 O O . ILE A 1 195 ? -6.247 1.030 -8.210 1.00 94.44 195 ILE A O 1
ATOM 1620 N N . SER A 1 196 ? -7.595 1.959 -9.754 1.00 93.56 196 SER A N 1
ATOM 1621 C CA . SER A 1 196 ? -6.826 1.565 -10.933 1.00 93.56 196 SER A CA 1
ATOM 1622 C C . SER A 1 196 ? -6.385 2.791 -11.713 1.00 93.56 196 SER A C 1
ATOM 1624 O O . SER A 1 196 ? -7.185 3.707 -11.915 1.00 93.56 196 SER A O 1
ATOM 1626 N N . ASP A 1 197 ? -5.149 2.784 -12.196 1.00 93.00 197 ASP A N 1
ATOM 1627 C CA . ASP A 1 197 ? -4.670 3.789 -13.134 1.00 93.00 197 ASP A CA 1
ATOM 1628 C C . ASP A 1 197 ? -3.593 3.229 -14.068 1.00 93.00 197 ASP A C 1
ATOM 1630 O O . ASP A 1 197 ? -3.026 2.159 -13.819 1.00 93.00 197 ASP A O 1
ATOM 1634 N N . SER A 1 198 ? -3.303 3.956 -15.142 1.00 93.06 198 SER A N 1
ATOM 1635 C CA . SER A 1 198 ? -2.299 3.573 -16.127 1.00 93.06 198 SER A CA 1
ATOM 1636 C C . SER A 1 198 ? -1.437 4.746 -16.562 1.00 93.06 198 SER A C 1
ATOM 1638 O O . SER A 1 198 ? -1.943 5.842 -16.796 1.00 93.06 198 SER A O 1
ATOM 1640 N N . ILE A 1 199 ? -0.149 4.487 -16.760 1.00 91.75 199 ILE A N 1
ATOM 1641 C CA . ILE A 1 199 ? 0.795 5.441 -17.331 1.00 91.75 199 ILE A CA 1
ATOM 1642 C C . ILE A 1 199 ? 1.513 4.807 -18.519 1.00 91.75 199 ILE A C 1
ATOM 1644 O O . ILE A 1 199 ? 1.938 3.651 -18.475 1.00 91.75 199 ILE A O 1
ATOM 1648 N N . ASN A 1 200 ? 1.664 5.575 -19.593 1.00 89.25 200 ASN A N 1
ATOM 1649 C CA . ASN A 1 200 ? 2.513 5.216 -20.716 1.00 89.25 200 ASN A CA 1
ATOM 1650 C C . ASN A 1 200 ? 3.708 6.168 -20.771 1.00 89.25 200 ASN A C 1
ATOM 1652 O O . ASN A 1 200 ? 3.573 7.381 -20.630 1.00 89.25 200 ASN A O 1
ATOM 1656 N N . THR A 1 201 ? 4.907 5.623 -20.948 1.00 82.25 201 THR A N 1
ATOM 1657 C CA . THR A 1 201 ? 6.105 6.454 -21.074 1.00 82.25 201 THR A CA 1
ATOM 1658 C C . THR A 1 201 ? 7.030 5.930 -22.158 1.00 82.25 201 THR A C 1
ATOM 1660 O O . THR A 1 201 ? 7.127 4.729 -22.430 1.00 82.25 201 THR A O 1
ATOM 1663 N N . TYR A 1 202 ? 7.713 6.886 -22.782 1.00 81.00 202 TYR A N 1
ATOM 1664 C CA . TYR A 1 202 ? 8.809 6.648 -23.703 1.00 81.00 202 TYR A CA 1
ATOM 1665 C C . TYR A 1 202 ? 10.085 7.096 -23.013 1.00 81.00 202 TYR A C 1
ATOM 1667 O O . TYR A 1 202 ? 10.169 8.227 -22.527 1.00 81.00 202 TYR A O 1
ATOM 1675 N N . PHE A 1 203 ? 11.093 6.236 -22.977 1.00 75.44 203 PHE A N 1
ATOM 1676 C CA . PHE A 1 203 ? 12.403 6.648 -22.497 1.00 75.44 203 PHE A CA 1
ATOM 1677 C C . PHE A 1 203 ? 13.519 6.066 -23.348 1.00 75.44 203 PHE A C 1
ATOM 1679 O O . PHE A 1 203 ? 13.436 4.969 -23.895 1.00 75.44 203 PHE A O 1
ATOM 1686 N N . TYR A 1 204 ? 14.575 6.860 -23.450 1.00 69.38 204 TYR A N 1
ATOM 1687 C CA . TYR A 1 204 ? 15.821 6.519 -24.106 1.00 69.38 204 TYR A CA 1
ATOM 1688 C C . TYR A 1 204 ? 16.796 6.113 -23.011 1.00 69.38 204 TYR A C 1
ATOM 1690 O O . TYR A 1 204 ? 17.083 6.929 -22.131 1.00 69.38 204 TYR A O 1
ATOM 1698 N N . GLY A 1 205 ? 17.246 4.862 -22.994 1.00 64.69 205 GLY A N 1
ATOM 1699 C CA . GLY A 1 205 ? 18.097 4.411 -21.895 1.00 64.69 205 GLY A CA 1
ATOM 1700 C C . GLY A 1 205 ? 17.725 3.078 -21.270 1.00 64.69 205 GLY A C 1
ATOM 1701 O O . GLY A 1 205 ? 16.642 2.549 -21.484 1.00 64.69 205 GLY A O 1
ATOM 1702 N N . LEU A 1 206 ? 18.608 2.595 -20.394 1.00 58.19 206 LEU A N 1
ATOM 1703 C CA . LEU A 1 206 ? 18.334 1.468 -19.493 1.00 58.19 206 LEU A CA 1
ATOM 1704 C C . LEU A 1 206 ? 17.789 1.909 -18.115 1.00 58.19 206 LEU A C 1
ATOM 1706 O O . LEU A 1 206 ? 17.436 1.052 -17.315 1.00 58.19 206 LEU A O 1
ATOM 1710 N N . THR A 1 207 ? 17.736 3.212 -17.806 1.00 56.06 207 THR A N 1
ATOM 1711 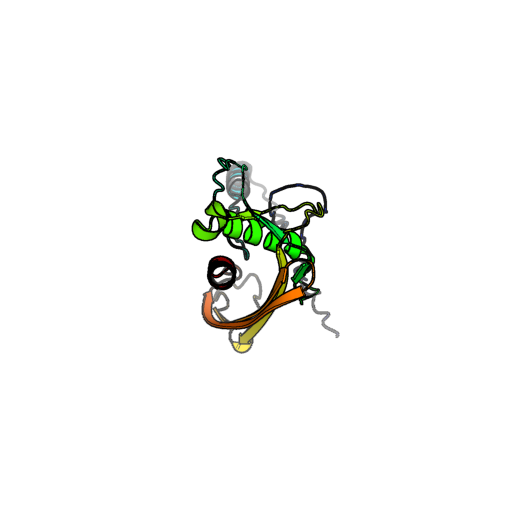C CA . THR A 1 207 ? 17.809 3.695 -16.407 1.00 56.06 207 THR A CA 1
ATOM 1712 C C . THR A 1 207 ? 16.677 4.614 -15.931 1.00 56.06 207 THR A C 1
ATOM 1714 O O . THR A 1 207 ? 16.854 5.327 -14.949 1.00 56.06 207 THR A O 1
ATOM 1717 N N . ARG A 1 208 ? 15.497 4.625 -16.562 1.00 63.66 208 ARG A N 1
ATOM 1718 C CA . ARG A 1 208 ? 14.364 5.435 -16.061 1.00 63.66 208 ARG A CA 1
ATOM 1719 C C . ARG A 1 208 ? 13.249 4.578 -15.472 1.00 63.66 208 ARG A C 1
ATOM 1721 O O . ARG A 1 208 ? 12.187 4.444 -16.069 1.00 63.66 208 ARG A O 1
ATOM 1728 N N . THR A 1 209 ? 13.498 4.006 -14.294 1.00 71.69 209 THR A N 1
ATOM 1729 C CA . THR A 1 209 ? 12.453 3.373 -13.467 1.00 71.69 209 THR A CA 1
ATOM 1730 C C . THR A 1 209 ? 11.757 4.367 -12.534 1.00 71.69 209 THR A C 1
ATOM 1732 O O . THR A 1 209 ? 10.611 4.135 -12.169 1.00 71.69 209 THR A O 1
ATOM 1735 N N . SER A 1 210 ? 12.376 5.523 -12.257 1.00 79.00 210 SER A N 1
ATOM 1736 C CA . SER A 1 210 ? 11.869 6.520 -11.302 1.00 79.00 210 SER A CA 1
ATOM 1737 C C . SER A 1 210 ? 10.443 6.988 -11.568 1.00 79.00 210 SER A C 1
ATOM 1739 O O . SER A 1 210 ? 9.665 7.108 -10.636 1.00 79.00 210 SER A O 1
ATOM 1741 N N . ILE A 1 211 ? 10.073 7.188 -12.836 1.00 83.06 211 ILE A N 1
ATOM 1742 C CA . ILE A 1 211 ? 8.724 7.639 -13.211 1.00 83.06 211 ILE A CA 1
ATOM 1743 C C . ILE A 1 211 ? 7.668 6.595 -12.821 1.00 83.06 211 ILE A C 1
ATOM 1745 O O . ILE A 1 211 ? 6.563 6.942 -12.416 1.00 83.06 211 ILE A O 1
ATOM 1749 N N . PHE A 1 212 ? 7.995 5.308 -12.946 1.00 84.56 212 PHE A N 1
ATOM 1750 C CA . PHE A 1 212 ? 7.071 4.232 -12.592 1.00 84.56 212 PHE A CA 1
ATOM 1751 C C . PHE A 1 212 ? 6.980 4.034 -11.088 1.00 84.56 212 PHE A C 1
ATOM 1753 O O . PHE A 1 212 ? 5.907 3.751 -10.571 1.00 84.56 212 PHE A O 1
ATOM 1760 N N . GLU A 1 213 ? 8.098 4.182 -10.393 1.00 84.31 213 GLU A N 1
ATOM 1761 C CA . GLU A 1 213 ? 8.139 4.053 -8.943 1.00 84.31 213 GLU A CA 1
ATOM 1762 C C . GLU A 1 213 ? 7.411 5.219 -8.265 1.00 84.31 213 GLU A C 1
ATOM 1764 O O . GLU A 1 213 ? 6.570 4.968 -7.409 1.00 84.31 213 GLU A O 1
ATOM 1769 N N . GLU A 1 214 ? 7.608 6.456 -8.736 1.00 87.50 214 GLU A N 1
ATOM 1770 C CA . GLU A 1 214 ? 6.837 7.635 -8.313 1.00 87.50 214 GLU A CA 1
ATOM 1771 C C . GLU A 1 214 ? 5.341 7.458 -8.619 1.00 87.50 214 GLU A C 1
ATOM 1773 O O . GLU A 1 214 ? 4.480 7.739 -7.786 1.00 87.50 214 GLU A O 1
ATOM 1778 N N . PHE A 1 215 ? 5.007 6.922 -9.797 1.00 89.75 215 PHE A N 1
ATOM 1779 C CA . PHE A 1 215 ? 3.625 6.592 -10.140 1.00 89.75 215 PHE A CA 1
ATOM 1780 C C . PHE A 1 215 ? 3.006 5.591 -9.150 1.00 89.75 215 PHE A C 1
ATOM 1782 O O . PHE A 1 215 ? 1.880 5.801 -8.691 1.00 89.75 215 PHE A O 1
ATOM 1789 N N . ILE A 1 216 ? 3.733 4.530 -8.789 1.00 90.19 216 ILE A N 1
ATOM 1790 C CA . ILE A 1 216 ? 3.293 3.544 -7.792 1.00 90.19 216 ILE A CA 1
ATOM 1791 C C . ILE A 1 216 ? 3.152 4.205 -6.412 1.00 90.19 216 ILE A C 1
ATOM 1793 O O . ILE A 1 216 ? 2.119 4.028 -5.764 1.00 90.19 216 ILE A O 1
ATOM 1797 N N . GLU A 1 217 ? 4.128 5.013 -5.989 1.00 91.00 217 GLU A N 1
ATOM 1798 C CA . GLU A 1 217 ? 4.125 5.724 -4.705 1.00 91.00 217 GLU A CA 1
ATOM 1799 C C . GLU A 1 217 ? 2.892 6.629 -4.560 1.00 91.00 217 GLU A C 1
ATOM 1801 O O . GLU A 1 217 ? 2.153 6.523 -3.577 1.00 91.00 217 GLU A O 1
ATOM 1806 N N . ILE A 1 218 ? 2.607 7.462 -5.567 1.00 92.12 218 ILE A N 1
ATOM 1807 C CA . ILE A 1 218 ? 1.452 8.376 -5.571 1.00 92.12 218 ILE A CA 1
ATOM 1808 C C . ILE A 1 218 ? 0.133 7.597 -5.487 1.00 92.12 218 ILE A C 1
ATOM 1810 O O . ILE A 1 218 ? -0.827 8.033 -4.842 1.00 92.12 218 ILE A O 1
ATOM 1814 N N . ARG A 1 219 ? 0.041 6.443 -6.157 1.00 93.19 219 ARG A N 1
ATOM 1815 C CA . ARG A 1 219 ? -1.172 5.611 -6.136 1.00 93.19 219 ARG A CA 1
ATOM 1816 C C . ARG A 1 219 ? -1.345 4.914 -4.788 1.00 93.19 219 ARG A C 1
ATOM 1818 O O . ARG A 1 219 ? -2.461 4.905 -4.269 1.00 93.19 219 ARG A O 1
ATOM 1825 N N . ASN A 1 220 ? -0.257 4.437 -4.191 1.00 93.38 220 ASN A N 1
ATOM 1826 C CA . ASN A 1 220 ? -0.248 3.876 -2.841 1.00 93.38 220 ASN A CA 1
ATOM 1827 C C . ASN A 1 220 ? -0.671 4.911 -1.797 1.00 93.38 220 ASN A C 1
ATOM 1829 O O . ASN A 1 220 ? -1.538 4.624 -0.972 1.00 93.38 220 ASN A O 1
ATOM 1833 N N . LEU A 1 221 ? -0.139 6.133 -1.884 1.00 93.69 221 LEU A N 1
ATOM 1834 C CA . LEU A 1 221 ? -0.537 7.247 -1.025 1.00 93.69 221 LEU A CA 1
ATOM 1835 C C . LEU A 1 221 ? -2.046 7.506 -1.112 1.00 93.69 221 LEU A C 1
ATOM 1837 O O . LEU A 1 221 ? -2.727 7.533 -0.090 1.00 93.69 221 LEU A O 1
ATOM 1841 N N . LYS A 1 222 ? -2.586 7.607 -2.333 1.00 95.12 222 LYS A N 1
ATOM 1842 C CA . LYS A 1 222 ? -4.018 7.857 -2.558 1.00 95.12 222 LYS A CA 1
ATOM 1843 C C . LYS A 1 222 ? -4.911 6.765 -1.959 1.00 95.12 222 LYS A C 1
ATOM 1845 O O . LYS A 1 222 ? -5.992 7.067 -1.458 1.00 95.12 222 LYS A O 1
ATOM 1850 N N . VAL A 1 223 ? -4.484 5.501 -2.017 1.00 95.00 223 VAL A N 1
ATOM 1851 C CA . VAL A 1 223 ? -5.208 4.384 -1.387 1.00 95.00 223 VAL A CA 1
ATOM 1852 C C . VAL A 1 223 ? -5.196 4.506 0.130 1.00 95.00 223 VAL A C 1
ATOM 1854 O O . VAL A 1 223 ? -6.246 4.350 0.751 1.00 95.00 223 VAL A O 1
ATOM 1857 N N . ILE A 1 224 ? -4.037 4.803 0.720 1.00 94.19 224 ILE A N 1
ATOM 1858 C CA . ILE A 1 224 ? -3.893 4.960 2.172 1.00 94.19 224 ILE A CA 1
ATOM 1859 C C . ILE A 1 224 ? -4.766 6.115 2.670 1.00 94.19 224 ILE A C 1
ATOM 1861 O O . ILE A 1 224 ? -5.549 5.925 3.598 1.00 94.19 224 ILE A O 1
ATOM 1865 N N . GLU A 1 225 ? -4.691 7.281 2.025 1.00 94.12 225 GLU A N 1
ATOM 1866 C CA . GLU A 1 225 ? -5.490 8.459 2.384 1.00 94.12 225 GLU A CA 1
ATOM 1867 C C . GLU A 1 225 ? -6.992 8.182 2.289 1.00 94.12 225 GLU A C 1
ATOM 1869 O O . GLU A 1 225 ? -7.741 8.514 3.209 1.00 94.12 225 GLU A O 1
ATOM 1874 N N . LYS A 1 226 ? -7.435 7.525 1.209 1.00 95.25 226 LYS A N 1
ATOM 1875 C CA . LYS A 1 226 ? -8.842 7.152 1.045 1.00 95.25 226 LYS A CA 1
ATOM 1876 C C . LYS A 1 226 ? -9.296 6.177 2.135 1.00 95.25 226 LYS A C 1
ATOM 1878 O O . LYS A 1 226 ? -10.310 6.428 2.778 1.00 95.25 226 LYS A O 1
ATOM 1883 N N . CYS A 1 227 ? -8.528 5.112 2.370 1.00 94.25 227 CYS A N 1
ATOM 1884 C CA . CYS A 1 227 ? -8.835 4.102 3.383 1.00 94.25 227 CYS A CA 1
ATOM 1885 C C . CYS A 1 227 ? -8.972 4.734 4.776 1.00 94.25 227 CYS A C 1
ATOM 1887 O O . CYS A 1 227 ? -9.946 4.497 5.486 1.00 94.25 227 CYS A O 1
ATOM 1889 N N . ILE A 1 228 ? -8.031 5.606 5.150 1.00 93.62 228 ILE A N 1
ATOM 1890 C CA . ILE A 1 228 ? -8.048 6.288 6.449 1.00 93.62 228 ILE A CA 1
ATOM 1891 C C . ILE A 1 228 ? -9.218 7.256 6.550 1.00 93.62 228 ILE A C 1
ATOM 1893 O O . ILE A 1 228 ? -9.880 7.281 7.584 1.00 93.62 228 ILE A O 1
ATOM 1897 N N . SER A 1 229 ? -9.511 8.011 5.490 1.00 93.62 229 SER A N 1
ATOM 1898 C CA . SER A 1 229 ? -10.669 8.903 5.466 1.00 93.62 229 SER A CA 1
ATOM 1899 C C . SER A 1 229 ? -11.973 8.137 5.690 1.00 93.62 229 SER A C 1
ATOM 1901 O O . SER A 1 229 ? -12.819 8.600 6.452 1.00 93.62 229 SER A O 1
ATOM 1903 N N . GLU A 1 230 ? -12.157 6.981 5.050 1.00 93.19 230 GLU A N 1
ATOM 1904 C CA . GLU A 1 230 ? -13.374 6.182 5.216 1.00 93.19 230 GLU A CA 1
ATOM 1905 C C . GLU A 1 230 ? -13.453 5.571 6.625 1.00 93.19 230 GLU A C 1
ATOM 1907 O O . GLU A 1 230 ? -14.483 5.689 7.292 1.00 93.19 230 GLU A O 1
ATOM 1912 N N . ILE A 1 231 ? -12.350 5.018 7.141 1.00 92.31 231 ILE A N 1
ATOM 1913 C CA . ILE A 1 231 ? -12.267 4.522 8.526 1.00 92.31 231 ILE A CA 1
ATOM 1914 C C . ILE A 1 231 ? -12.586 5.638 9.532 1.00 92.31 231 ILE A C 1
ATOM 1916 O O . ILE A 1 231 ? -13.366 5.427 10.462 1.00 92.31 231 ILE A O 1
ATOM 1920 N N . SER A 1 232 ? -12.011 6.825 9.338 1.00 91.69 232 SER A N 1
ATOM 1921 C CA . SER A 1 232 ? -12.209 7.999 10.192 1.00 91.69 232 SER A CA 1
ATOM 1922 C C . SER A 1 232 ? -13.673 8.434 10.217 1.00 91.69 232 SER A C 1
ATOM 1924 O O . SER A 1 232 ? -14.244 8.620 11.293 1.00 91.69 232 SER A O 1
ATOM 1926 N N . LEU A 1 233 ? -14.324 8.495 9.050 1.00 91.12 233 LEU A N 1
ATOM 1927 C CA . LEU A 1 233 ? -15.748 8.821 8.942 1.00 91.12 233 LEU A CA 1
ATOM 1928 C C . LEU A 1 233 ? -16.630 7.826 9.704 1.00 91.12 233 LEU A C 1
ATOM 1930 O O . LEU A 1 233 ? -17.516 8.248 10.449 1.00 91.12 233 LEU A O 1
ATOM 1934 N N . HIS A 1 234 ? -16.380 6.523 9.559 1.00 89.19 234 HIS A N 1
ATOM 1935 C CA . HIS A 1 234 ? -17.169 5.501 10.251 1.00 89.19 234 HIS A CA 1
ATOM 1936 C C . HIS A 1 234 ? -16.930 5.499 11.760 1.00 89.19 234 HIS A C 1
ATOM 1938 O O . HIS A 1 234 ? -17.884 5.427 12.529 1.00 89.19 234 HIS A O 1
ATOM 1944 N N . LEU A 1 235 ? -15.682 5.641 12.206 1.00 87.50 235 LEU A N 1
ATOM 1945 C CA . LEU A 1 235 ? -15.362 5.702 13.634 1.00 87.50 235 LEU A CA 1
ATOM 1946 C C . LEU A 1 235 ? -15.811 7.006 14.298 1.00 87.50 235 LEU A C 1
ATOM 1948 O O . LEU A 1 235 ? -15.979 7.032 15.515 1.00 87.50 235 LEU A O 1
ATOM 1952 N N . TYR A 1 236 ? -16.011 8.086 13.540 1.00 84.50 236 TYR A N 1
ATOM 1953 C CA . TYR A 1 236 ? -16.523 9.341 14.086 1.00 84.50 236 TYR A CA 1
ATOM 1954 C C . TYR A 1 236 ? -18.012 9.272 14.451 1.00 84.50 236 TYR A C 1
ATOM 1956 O O . TYR A 1 236 ? -18.434 9.985 15.365 1.00 84.50 236 TYR A O 1
ATOM 1964 N N . GLN A 1 237 ? -18.786 8.432 13.753 1.00 80.62 237 GLN A N 1
ATOM 1965 C CA . GLN A 1 237 ? -20.216 8.213 14.013 1.00 80.62 237 GLN A CA 1
ATOM 1966 C C . GLN A 1 237 ? -20.480 7.474 15.334 1.00 80.62 237 GLN A C 1
ATOM 1968 O O . GLN A 1 237 ? -21.592 7.556 15.857 1.00 80.62 237 GLN A O 1
ATOM 1973 N N . TYR A 1 238 ? -19.464 6.789 15.865 1.00 69.50 238 TYR A N 1
ATOM 1974 C CA . TYR A 1 238 ? -19.472 6.121 17.165 1.00 69.50 238 TYR A CA 1
ATOM 1975 C C . TYR A 1 238 ? -18.693 6.921 18.229 1.00 69.50 238 TYR A C 1
ATOM 1977 O O . TYR A 1 238 ? -18.931 6.627 19.420 1.00 69.50 238 TYR A O 1
#

pLDDT: mean 71.8, std 21.3, range [25.8, 96.94]

Foldseek 3Di:
DDDDDDDDDDPDFDFDDPDDPDDGDGDDDPDDDDDDDDDDPVVVVVVVVVVVVVVPPPPPPPQALAADADDADPPQPPPQAAEEEAPAQEEPDPVCRVCSVVLVRSLVSVLRVDPLCSVRYDYDHDPDDDQWYKYKHKYKYKDKDKDWDVVQCDDDDPPPPPAQGWTKMKIKIKMKMKMFMDTNNHTPDIDIDMDIDMDIDIDRDPDPPNVVSVVSHVSSVVVSVVVSVVVSVVVSVD

Radius of gyration: 24.93 Å; chains: 1; bounding box: 74×40×66 Å

Organism: Leptospira biflexa serovar Patoc (strain Patoc 1 / ATCC 23582 / Paris) (NCBI:txid456481)

Sequence (238 aa):
MSLLLPSQASCQSLTSLSGTQGQPTSVSLVRYTLFFLIQNNIMKKFITICLITLTSTSCNVDIRQLPSPSLINDNLDSNNKNIINIREFKILNNDLAEIESAWRYIFISFLKKDIPLQNKYVINENKNENQDSYFLDIKIQPILTEKRNYWWSLPIIYPVTIFWPIHFREISYTINTEYSIYKNEYLIFHDKFAISDSINTYFYGLTRTSIFEEFIEIRNLKVIEKCISEISLHLYQY